Protein AF-A0A9X4PK56-F1 (afdb_monomer_lite)

Sequence (243 aa):
MNYLILENMSLEKLQHKLIEKIYNITIESNDDIVKNEKERALEIINKLKDHINDDIEINDNLKMTVLDCIIRCDSQGNARLNNRSLIDLEKAVKKIGGKTSQELGREQNVEELQDIDIERIRSYLENVIQLNETYIGLAEQIESSVERQRKLCEDLKKYTQIPTDQKVLLCLMLGVLGTVIGVGLADTFGNNIVVGGVLGASVGVLIAGTFLWWLSKKNSASTNLDKTTIEQHTQGTEPTLSA

Secondary structure (DSSP, 8-state):
--TTTTTS--HHHHHHHHHHHHHHHHH---HHHHHHHHHHHHHHHHHTGGGTTS-EEEETTEEE-HHHHHHHHHTTTSS----HHHHHHHHHHHHTT---TTTTT----GGGHHHHHHHHHHHHHHHHHHHHHHHHHHHHHHHHHHHHHHHHHHHHHHGGGS-THHHHHHHHHHHHHHHHHHHHHHHHH--HHHHHHHHHHHHHHHHHHHHHHHHHHHHHHHHHHHHHHHHTTSS--------

Structure (mmCIF, N/CA/C/O backbone):
data_AF-A0A9X4PK56-F1
#
_entry.id   AF-A0A9X4PK56-F1
#
loop_
_atom_site.group_PDB
_atom_site.id
_atom_site.type_symbol
_atom_site.label_atom_id
_atom_site.label_alt_id
_atom_site.label_comp_id
_atom_site.label_asym_id
_atom_site.label_entity_id
_atom_site.label_seq_id
_atom_site.pdbx_PDB_ins_code
_atom_site.Cartn_x
_atom_site.Cartn_y
_atom_site.Cartn_z
_atom_site.occupancy
_atom_site.B_iso_or_equiv
_atom_site.auth_seq_id
_atom_site.auth_comp_id
_atom_site.auth_asym_id
_atom_site.auth_atom_id
_atom_site.pdbx_PDB_model_num
ATOM 1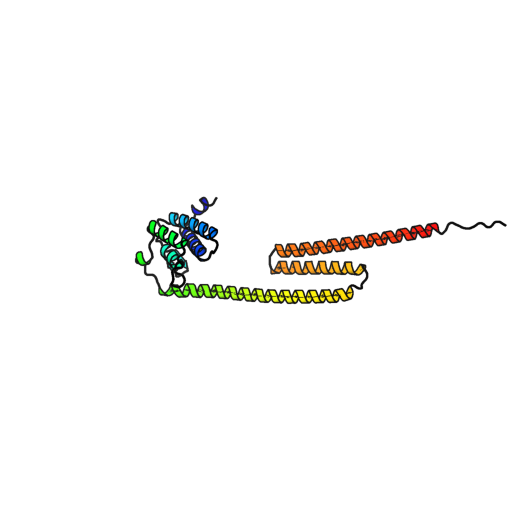 N N . MET A 1 1 ? -12.876 17.554 -6.337 1.00 43.31 1 MET A N 1
ATOM 2 C CA . MET A 1 1 ? -13.686 16.516 -7.017 1.00 43.31 1 MET A CA 1
ATOM 3 C C . MET A 1 1 ? -13.498 15.110 -6.405 1.00 43.31 1 MET A C 1
ATOM 5 O O . MET A 1 1 ? -13.722 14.141 -7.107 1.00 43.31 1 MET A O 1
ATOM 9 N N . ASN A 1 2 ? -13.141 14.972 -5.109 1.00 47.56 2 ASN A N 1
ATOM 10 C CA . ASN A 1 2 ? -12.855 13.664 -4.473 1.00 47.56 2 ASN A CA 1
ATOM 11 C C . ASN A 1 2 ? -13.823 13.255 -3.340 1.00 47.56 2 ASN A C 1
ATOM 13 O O . ASN A 1 2 ? -13.916 12.071 -3.036 1.00 47.56 2 ASN A O 1
ATOM 17 N N . TYR A 1 3 ? -14.582 14.187 -2.750 1.00 47.09 3 TYR A N 1
ATOM 18 C CA . TYR A 1 3 ? -15.475 13.885 -1.619 1.00 47.09 3 TYR A CA 1
ATOM 19 C C . TYR A 1 3 ? -16.645 12.955 -1.985 1.00 47.09 3 TYR A C 1
ATOM 21 O O . TYR A 1 3 ? -16.998 12.080 -1.200 1.00 47.09 3 TYR A O 1
ATOM 29 N N . LEU A 1 4 ? -17.173 13.083 -3.209 1.00 47.34 4 LEU A N 1
ATOM 30 C CA . LEU A 1 4 ? -18.302 12.285 -3.709 1.00 47.34 4 LEU A CA 1
ATOM 31 C C . LEU A 1 4 ? -17.949 10.808 -3.956 1.00 47.34 4 LEU A C 1
ATOM 33 O O . LEU A 1 4 ? -18.823 9.950 -3.905 1.00 47.34 4 LEU A O 1
ATOM 37 N N . ILE A 1 5 ? -16.674 10.482 -4.207 1.00 56.06 5 ILE A N 1
ATOM 38 C CA . ILE A 1 5 ? -16.256 9.100 -4.510 1.00 56.06 5 ILE A CA 1
ATOM 39 C C . ILE A 1 5 ? -16.255 8.241 -3.239 1.00 56.06 5 ILE A C 1
ATOM 41 O O . ILE A 1 5 ? -16.605 7.065 -3.285 1.00 56.06 5 ILE A O 1
ATOM 45 N N . LEU A 1 6 ? -15.910 8.831 -2.092 1.00 58.22 6 LEU A N 1
ATOM 46 C CA . LEU A 1 6 ? -15.868 8.126 -0.810 1.00 58.22 6 LEU A CA 1
ATOM 47 C C . LEU A 1 6 ? -17.258 7.954 -0.167 1.00 58.22 6 LEU A C 1
ATOM 49 O O . LEU A 1 6 ? -17.355 7.313 0.874 1.00 58.22 6 LEU A O 1
ATOM 53 N N . GLU A 1 7 ? -18.307 8.602 -0.676 1.00 57.84 7 GLU A N 1
ATOM 54 C CA . GLU A 1 7 ? -19.651 8.589 -0.065 1.00 57.84 7 GLU A CA 1
ATOM 55 C C . GLU A 1 7 ? -20.456 7.330 -0.435 1.00 57.84 7 GLU A C 1
ATOM 57 O O . GLU A 1 7 ? -21.314 6.907 0.328 1.00 57.84 7 GLU A O 1
ATOM 62 N N . ASN A 1 8 ? -20.101 6.671 -1.545 1.00 65.44 8 ASN A N 1
ATOM 63 C CA . ASN A 1 8 ? -20.772 5.468 -2.059 1.00 65.44 8 ASN A CA 1
ATOM 64 C C . ASN A 1 8 ? -19.909 4.191 -1.978 1.00 65.44 8 ASN A C 1
ATOM 66 O O . ASN A 1 8 ? -20.168 3.214 -2.684 1.00 65.44 8 ASN A O 1
ATOM 70 N N . MET A 1 9 ? -18.846 4.184 -1.169 1.00 81.19 9 MET A N 1
ATOM 71 C CA . MET A 1 9 ? -18.012 2.991 -0.988 1.00 81.19 9 MET A CA 1
ATOM 72 C C . MET A 1 9 ? -18.621 2.043 0.048 1.00 81.19 9 MET A C 1
ATOM 74 O O . MET A 1 9 ? -19.123 2.481 1.078 1.00 81.19 9 MET A O 1
ATOM 78 N N . SER A 1 10 ? -18.545 0.736 -0.217 1.00 87.81 10 SER A N 1
ATOM 79 C CA . SER A 1 10 ? -18.888 -0.283 0.778 1.00 87.81 10 SER A CA 1
ATOM 80 C C . SER A 1 10 ? -17.915 -0.239 1.960 1.00 87.81 10 SER A C 1
ATOM 82 O O . SER A 1 10 ? -16.772 0.203 1.816 1.00 87.81 10 SER A O 1
ATOM 84 N N . LEU A 1 11 ? -18.357 -0.742 3.117 1.00 88.56 11 LEU A N 1
ATOM 85 C CA . LEU A 1 11 ? -17.550 -0.830 4.338 1.00 88.56 11 LEU A CA 1
ATOM 86 C C . LEU A 1 11 ? -16.183 -1.487 4.083 1.00 88.56 11 LEU A C 1
ATOM 88 O O . LEU A 1 11 ? -15.147 -0.898 4.375 1.00 88.56 11 LEU A O 1
ATOM 92 N N . GLU A 1 12 ? -16.187 -2.653 3.439 1.00 87.06 12 GLU A N 1
ATOM 93 C CA . GLU A 1 12 ? -14.981 -3.413 3.095 1.00 87.06 12 GLU A CA 1
ATOM 94 C C . GLU A 1 12 ? -14.003 -2.611 2.219 1.00 87.06 12 GLU A C 1
ATOM 96 O O . GLU A 1 12 ? -12.791 -2.639 2.435 1.00 87.06 12 GLU A O 1
ATOM 101 N N . LYS A 1 13 ? -14.517 -1.833 1.252 1.00 88.69 13 LYS A N 1
ATOM 102 C CA . LYS A 1 13 ? -13.683 -0.969 0.402 1.00 88.69 13 LYS A CA 1
ATOM 103 C C . LYS A 1 13 ? -13.068 0.173 1.195 1.00 88.69 13 LYS A C 1
ATOM 105 O O . LYS A 1 13 ? -11.919 0.522 0.943 1.00 88.69 13 LYS A O 1
ATOM 110 N N . LEU A 1 14 ? -13.810 0.759 2.135 1.00 90.88 14 LEU A N 1
ATOM 111 C CA . LEU A 1 14 ? -13.284 1.802 3.017 1.00 90.88 14 LEU A CA 1
ATOM 112 C C . LEU A 1 14 ? -12.189 1.246 3.934 1.00 90.88 14 LEU A C 1
ATOM 114 O O . LEU A 1 14 ? -11.137 1.870 4.054 1.00 90.88 14 LEU A O 1
ATOM 118 N N . GLN A 1 15 ? -12.396 0.064 4.514 1.00 90.56 15 GLN A N 1
ATOM 119 C CA . GLN A 1 15 ? -11.405 -0.618 5.352 1.00 90.56 15 GLN A CA 1
ATOM 120 C C . GLN A 1 15 ? -10.118 -0.932 4.572 1.00 90.56 15 GLN A C 1
ATOM 122 O O . GLN A 1 15 ? -9.033 -0.534 4.998 1.00 90.56 15 GLN A O 1
ATOM 127 N N . HIS A 1 16 ? -10.227 -1.531 3.381 1.00 87.44 16 HIS A N 1
ATOM 128 C CA . HIS A 1 16 ? -9.072 -1.781 2.510 1.00 87.44 16 HIS A CA 1
ATOM 129 C C . HIS A 1 16 ? -8.359 -0.490 2.101 1.00 87.44 16 HIS A C 1
ATOM 131 O O . HIS A 1 16 ? -7.130 -0.416 2.129 1.00 87.44 16 HIS A O 1
ATOM 137 N N . LYS A 1 17 ? -9.119 0.557 1.751 1.00 90.75 17 LYS A N 1
ATOM 138 C CA . LYS A 1 17 ? -8.537 1.850 1.380 1.00 90.75 17 LYS A CA 1
ATOM 139 C C . LYS A 1 17 ? -7.778 2.466 2.550 1.00 90.75 17 LYS A C 1
ATOM 141 O O . LYS A 1 17 ? -6.720 3.043 2.330 1.00 90.75 17 LYS A O 1
ATOM 146 N N . LEU A 1 18 ? -8.290 2.342 3.774 1.00 92.31 18 LEU A N 1
ATOM 147 C CA . LEU A 1 18 ? -7.598 2.823 4.966 1.00 92.31 18 LEU A CA 1
ATOM 148 C C . LEU A 1 18 ? -6.271 2.093 5.176 1.00 92.31 18 LEU A C 1
ATOM 150 O O . LEU A 1 18 ? -5.256 2.752 5.395 1.00 92.31 18 LEU A O 1
ATOM 154 N N . ILE A 1 19 ? -6.266 0.765 5.050 1.00 89.69 19 ILE A N 1
ATOM 155 C CA . ILE A 1 19 ? -5.041 -0.037 5.149 1.00 89.69 19 ILE A CA 1
ATOM 156 C C . ILE A 1 19 ? -4.020 0.406 4.097 1.00 89.69 19 ILE A C 1
ATOM 158 O O . ILE A 1 19 ? -2.875 0.681 4.444 1.00 89.69 19 ILE A O 1
ATOM 162 N N . GLU A 1 20 ? -4.437 0.564 2.837 1.00 87.81 20 GLU A N 1
ATOM 163 C CA . GLU A 1 20 ? -3.577 1.079 1.759 1.00 87.81 20 GLU A CA 1
ATOM 164 C C . GLU A 1 20 ? -2.935 2.421 2.152 1.00 87.81 20 GLU A C 1
ATOM 166 O O . GLU A 1 20 ? -1.730 2.600 1.989 1.00 87.81 20 GLU A O 1
ATOM 171 N N . LYS A 1 21 ? -3.712 3.352 2.731 1.00 90.25 21 LYS A N 1
ATOM 172 C CA . LYS A 1 21 ? -3.180 4.645 3.199 1.00 90.25 21 LYS A CA 1
ATOM 173 C C . LYS A 1 21 ? -2.165 4.494 4.325 1.00 90.25 21 LYS A C 1
ATOM 175 O O . LYS A 1 21 ? -1.139 5.171 4.293 1.00 90.25 21 LYS A O 1
ATOM 180 N N . ILE A 1 22 ? -2.421 3.614 5.290 1.00 89.88 22 ILE A N 1
ATOM 181 C CA . ILE A 1 22 ? -1.496 3.350 6.400 1.00 89.88 22 ILE A CA 1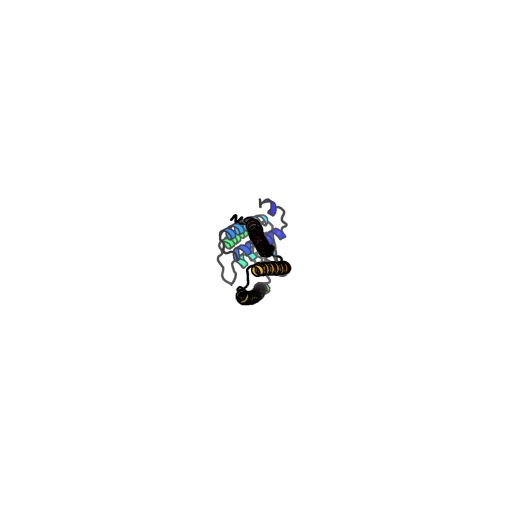
ATOM 182 C C . ILE A 1 22 ? -0.172 2.784 5.865 1.00 89.88 22 ILE A C 1
ATOM 184 O O . ILE A 1 22 ? 0.888 3.293 6.226 1.00 89.88 22 ILE A O 1
ATOM 188 N N . TYR A 1 23 ? -0.213 1.807 4.954 1.00 85.75 23 TYR A N 1
ATOM 189 C CA . TYR A 1 23 ? 0.997 1.249 4.341 1.00 85.75 23 TYR A CA 1
ATOM 190 C C . TYR A 1 23 ? 1.759 2.278 3.500 1.00 85.75 23 TYR A C 1
ATOM 192 O O . TYR A 1 23 ? 2.980 2.371 3.622 1.00 85.75 23 TYR A O 1
ATOM 200 N N . ASN A 1 24 ? 1.072 3.108 2.712 1.00 84.50 24 ASN A N 1
ATOM 201 C CA . ASN A 1 24 ? 1.738 4.152 1.928 1.00 84.50 24 ASN A CA 1
ATOM 202 C C . ASN A 1 24 ? 2.515 5.130 2.821 1.00 84.50 24 ASN A C 1
ATOM 204 O O . ASN A 1 24 ? 3.635 5.498 2.483 1.00 84.50 24 ASN A O 1
ATOM 208 N N . ILE A 1 25 ? 1.975 5.491 3.992 1.00 85.38 25 ILE A N 1
ATOM 209 C CA . ILE A 1 25 ? 2.673 6.336 4.981 1.00 85.38 25 ILE A CA 1
ATOM 210 C C . ILE A 1 25 ? 3.969 5.682 5.489 1.00 85.38 25 ILE A C 1
ATOM 212 O O . ILE A 1 25 ? 4.888 6.397 5.884 1.00 85.38 25 ILE A O 1
ATOM 216 N N . THR A 1 26 ? 4.052 4.347 5.505 1.00 81.56 26 THR A N 1
ATOM 217 C CA . THR A 1 26 ? 5.257 3.634 5.965 1.00 81.56 26 THR A CA 1
ATOM 218 C C . THR A 1 26 ? 6.371 3.560 4.928 1.00 81.56 26 THR A C 1
ATOM 220 O O . THR A 1 26 ? 7.537 3.539 5.308 1.00 81.56 26 THR A O 1
ATOM 223 N N . ILE A 1 27 ? 6.028 3.518 3.638 1.00 78.5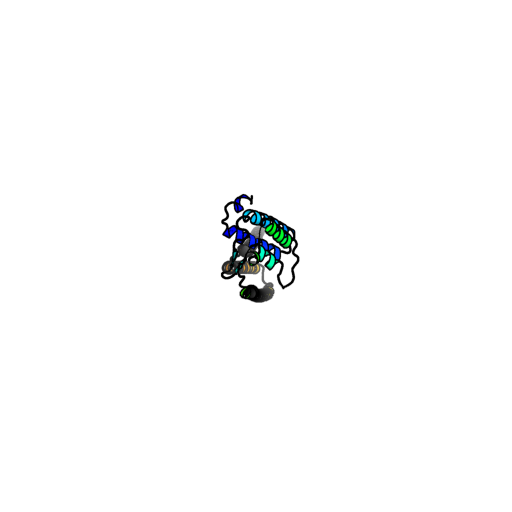6 27 ILE A N 1
ATOM 224 C CA . ILE A 1 27 ? 6.989 3.277 2.549 1.00 78.56 27 ILE A CA 1
ATOM 225 C C . ILE A 1 27 ? 7.415 4.592 1.880 1.00 78.56 27 ILE A C 1
ATOM 227 O O . ILE A 1 27 ? 8.520 4.691 1.348 1.00 78.56 27 ILE A O 1
ATOM 231 N N . GLU A 1 28 ? 6.548 5.604 1.888 1.00 78.38 28 GLU A N 1
ATOM 232 C CA . GLU A 1 28 ? 6.797 6.869 1.203 1.00 78.38 28 GLU A CA 1
ATOM 233 C C . GLU A 1 28 ? 7.809 7.754 1.948 1.00 78.38 28 GLU A C 1
ATOM 235 O O . GLU A 1 28 ? 7.749 7.925 3.165 1.00 78.38 28 GLU A O 1
ATOM 240 N N . SER A 1 29 ? 8.718 8.361 1.185 1.00 74.31 29 SER A N 1
ATOM 241 C CA . SER A 1 29 ? 9.772 9.257 1.683 1.00 74.31 29 SER A CA 1
ATOM 242 C C . SER A 1 29 ? 9.475 10.739 1.432 1.00 74.31 29 SER A C 1
ATOM 244 O O . SER A 1 29 ? 10.139 11.608 1.996 1.00 74.31 29 SER A O 1
ATOM 246 N N . ASN A 1 30 ? 8.485 11.043 0.589 1.00 82.12 30 ASN A N 1
ATOM 247 C CA . ASN A 1 30 ? 8.054 12.404 0.298 1.00 82.12 30 ASN A CA 1
ATOM 248 C C . ASN A 1 30 ? 7.017 12.907 1.320 1.00 82.12 30 ASN A C 1
ATOM 250 O O . ASN A 1 30 ? 5.875 12.440 1.352 1.00 82.12 30 ASN A O 1
ATOM 254 N N . ASP A 1 31 ? 7.394 13.931 2.087 1.00 84.75 31 ASP A N 1
ATOM 255 C CA . ASP A 1 31 ? 6.568 14.530 3.142 1.00 84.75 31 ASP A CA 1
ATOM 256 C C . ASP A 1 31 ? 5.196 15.042 2.663 1.00 84.75 31 ASP A C 1
ATOM 258 O O . ASP A 1 31 ? 4.200 14.900 3.381 1.00 84.75 31 ASP A O 1
ATOM 262 N N . ASP A 1 32 ? 5.100 15.606 1.454 1.00 87.50 32 ASP A N 1
ATOM 263 C CA . ASP A 1 32 ? 3.830 16.117 0.917 1.00 87.50 32 ASP A CA 1
ATOM 264 C C . ASP A 1 32 ? 2.867 14.971 0.582 1.00 87.50 32 ASP A C 1
ATOM 266 O O . ASP A 1 32 ? 1.656 15.065 0.825 1.00 87.50 32 ASP A O 1
ATOM 270 N N . ILE A 1 33 ? 3.403 13.860 0.067 1.00 85.12 33 ILE A N 1
ATOM 271 C CA . ILE A 1 33 ? 2.619 12.655 -0.212 1.00 85.12 33 ILE A CA 1
ATOM 272 C C . ILE A 1 33 ? 2.167 12.026 1.107 1.00 85.12 33 ILE A C 1
ATOM 274 O O . ILE A 1 33 ? 0.974 11.765 1.267 1.00 85.12 33 ILE A O 1
ATOM 278 N N . VAL A 1 34 ? 3.069 11.876 2.082 1.00 86.25 34 VAL A N 1
ATOM 279 C CA . VAL A 1 34 ? 2.745 11.361 3.425 1.00 86.25 34 VAL A CA 1
ATOM 280 C C . VAL A 1 34 ? 1.647 12.196 4.084 1.00 86.25 34 VAL A C 1
ATOM 282 O O . VAL A 1 34 ? 0.699 11.645 4.650 1.00 86.25 34 VAL A O 1
ATOM 285 N N . LYS A 1 35 ? 1.723 13.527 3.982 1.00 90.44 35 LYS A N 1
ATOM 286 C CA . LYS A 1 35 ? 0.700 14.429 4.521 1.00 90.44 35 LYS A CA 1
ATOM 287 C C . LYS A 1 35 ? -0.663 14.207 3.862 1.00 90.44 35 LYS A C 1
ATOM 289 O O . LYS A 1 35 ? -1.656 14.061 4.573 1.00 90.44 35 LYS A O 1
ATOM 294 N N . ASN A 1 36 ? -0.714 14.144 2.533 1.00 90.69 36 ASN A N 1
ATOM 295 C CA . ASN A 1 36 ? -1.956 13.905 1.791 1.00 90.69 36 ASN A CA 1
ATOM 296 C C . ASN A 1 36 ? -2.548 12.514 2.092 1.00 90.69 36 ASN A C 1
ATOM 298 O O . ASN A 1 36 ? -3.760 12.371 2.257 1.00 90.69 36 ASN A O 1
ATOM 302 N N . GLU A 1 37 ? -1.712 11.482 2.214 1.00 91.50 37 GLU A N 1
ATOM 303 C CA . GLU A 1 37 ? -2.171 10.138 2.574 1.00 91.50 37 GLU A CA 1
ATOM 304 C C . GLU A 1 37 ? -2.685 10.092 4.025 1.00 91.50 37 GLU A C 1
ATOM 306 O O . GLU A 1 37 ? -3.726 9.478 4.275 1.00 91.50 37 GLU A O 1
ATOM 311 N N . LYS A 1 38 ? -2.058 10.831 4.956 1.00 93.69 38 LYS A N 1
ATOM 312 C CA . LYS A 1 38 ? -2.557 11.012 6.331 1.00 93.69 38 LYS A CA 1
ATOM 313 C C . LYS A 1 38 ? -3.918 11.704 6.368 1.00 93.69 38 LYS A C 1
ATOM 315 O O . LYS A 1 38 ? -4.814 11.246 7.073 1.00 93.69 38 LYS A O 1
ATOM 320 N N . GLU A 1 39 ? -4.087 12.800 5.629 1.00 94.56 39 GLU A N 1
ATOM 321 C CA . GLU A 1 39 ? -5.359 13.535 5.561 1.00 94.56 39 GLU A CA 1
ATOM 322 C C . GLU A 1 39 ? -6.492 12.628 5.058 1.00 94.56 39 GLU A C 1
ATOM 324 O O . GLU A 1 39 ? -7.542 12.532 5.695 1.00 94.56 39 GLU A O 1
ATOM 329 N N . ARG A 1 40 ? -6.241 11.853 3.996 1.00 93.25 40 ARG A N 1
ATOM 330 C CA . ARG A 1 40 ? -7.205 10.871 3.473 1.00 93.25 40 ARG A CA 1
ATOM 331 C C . ARG A 1 40 ? -7.496 9.739 4.456 1.00 93.25 40 ARG A C 1
ATOM 333 O O . ARG A 1 40 ? -8.645 9.320 4.573 1.00 93.25 40 ARG A O 1
ATOM 340 N N . ALA A 1 41 ? -6.486 9.241 5.168 1.00 94.44 41 ALA A N 1
ATOM 341 C CA . ALA A 1 41 ? -6.686 8.223 6.197 1.00 94.44 41 ALA A CA 1
ATOM 342 C C . ALA A 1 41 ? -7.611 8.734 7.314 1.00 94.44 41 ALA A C 1
ATOM 344 O O . ALA A 1 41 ? -8.533 8.027 7.718 1.00 94.44 41 ALA A O 1
ATOM 345 N N . LEU A 1 42 ? -7.435 9.984 7.758 1.00 95.38 42 LEU A N 1
ATOM 346 C CA . LEU A 1 42 ? -8.301 10.612 8.763 1.00 95.38 42 LEU A CA 1
ATOM 347 C C . LEU A 1 42 ? -9.753 10.756 8.288 1.00 95.38 42 LEU A C 1
ATOM 349 O O . LEU A 1 42 ? -10.680 10.531 9.070 1.00 95.38 42 LEU A O 1
ATOM 353 N N . GLU A 1 43 ? -9.972 11.099 7.017 1.00 94.75 43 GLU A N 1
ATOM 354 C CA . GLU A 1 43 ? -11.318 11.138 6.431 1.00 94.75 43 GLU A CA 1
ATOM 355 C C . GLU A 1 43 ? -11.999 9.765 6.487 1.00 94.75 43 GLU A C 1
ATOM 357 O O . GLU A 1 43 ? -13.164 9.669 6.879 1.00 94.75 43 GLU A O 1
ATOM 362 N N . ILE A 1 44 ? -11.272 8.699 6.138 1.00 93.88 44 ILE A N 1
ATOM 363 C CA . ILE A 1 44 ? -11.806 7.333 6.162 1.00 93.88 44 ILE A CA 1
ATOM 364 C C . ILE A 1 44 ? -12.074 6.874 7.601 1.00 93.88 44 ILE A C 1
ATOM 366 O O . ILE A 1 44 ? -13.140 6.325 7.867 1.00 93.88 44 ILE A O 1
ATOM 370 N N . ILE A 1 45 ? -11.171 7.157 8.546 1.00 94.25 45 ILE A N 1
ATOM 371 C CA . ILE A 1 45 ? -11.348 6.841 9.977 1.00 94.25 45 ILE A CA 1
ATOM 372 C C . ILE A 1 45 ? -12.648 7.445 10.518 1.00 94.25 45 ILE A C 1
ATOM 374 O O . ILE A 1 45 ? -13.411 6.764 11.199 1.00 94.25 45 ILE A O 1
ATOM 378 N N . ASN A 1 46 ? -12.941 8.702 10.175 1.00 93.56 46 ASN A N 1
ATOM 379 C CA . ASN A 1 46 ? -14.183 9.348 10.599 1.00 93.56 46 ASN A CA 1
ATOM 380 C C . ASN A 1 46 ? -15.432 8.680 10.003 1.00 93.56 46 ASN A C 1
ATOM 382 O O . ASN A 1 46 ? -16.467 8.637 10.665 1.00 93.56 46 ASN A O 1
ATOM 386 N N . LYS A 1 47 ? -15.347 8.147 8.779 1.00 92.06 47 LYS A N 1
ATOM 387 C CA . LYS A 1 47 ? -16.446 7.399 8.142 1.00 92.06 47 LYS A CA 1
ATOM 388 C C . LYS A 1 47 ? -16.640 6.014 8.742 1.00 92.06 47 LYS A C 1
ATOM 390 O O . LYS A 1 47 ? -17.766 5.546 8.842 1.00 92.06 47 LYS A O 1
ATOM 395 N N . LEU A 1 48 ? -15.555 5.381 9.172 1.00 92.56 48 LEU A N 1
ATOM 396 C CA . LEU A 1 48 ? -15.570 4.074 9.819 1.00 92.56 48 LEU A CA 1
ATOM 397 C C . LEU A 1 48 ? -15.906 4.151 11.311 1.00 92.56 48 LEU A C 1
ATOM 399 O O . LEU A 1 48 ? -15.721 3.163 12.002 1.00 92.56 48 LEU A O 1
ATOM 403 N N . LYS A 1 49 ? -16.390 5.281 11.838 1.00 93.25 49 LYS A N 1
ATOM 404 C CA . LYS A 1 49 ? -16.556 5.486 13.284 1.00 93.25 49 LYS A CA 1
ATOM 405 C C . LYS A 1 49 ? -17.305 4.357 13.996 1.00 93.25 49 LYS A C 1
ATOM 407 O O . LYS A 1 49 ? -16.844 3.895 15.035 1.00 93.25 49 LYS A O 1
ATOM 412 N N . ASP A 1 50 ? -18.412 3.901 13.424 1.00 93.44 50 ASP A N 1
ATOM 413 C CA . ASP A 1 50 ? -19.244 2.852 14.027 1.00 93.44 50 ASP A CA 1
ATOM 414 C C . ASP A 1 50 ? -18.698 1.432 13.775 1.00 93.44 50 ASP A C 1
ATOM 416 O O . ASP A 1 50 ? -19.141 0.477 14.404 1.00 93.44 50 ASP A O 1
ATOM 420 N N . HIS A 1 51 ? -17.689 1.313 12.908 1.00 93.81 51 HIS A N 1
ATOM 421 C CA . HIS A 1 51 ? -17.059 0.071 12.450 1.00 93.81 51 HIS A CA 1
ATOM 422 C C . HIS A 1 51 ? -15.544 0.036 12.719 1.00 93.81 51 HIS A C 1
ATOM 424 O O . HIS A 1 51 ? -14.819 -0.801 12.187 1.00 93.81 51 HIS A O 1
ATOM 430 N N . ILE A 1 52 ? -15.022 0.965 13.528 1.00 94.06 52 ILE A N 1
ATOM 431 C CA . ILE A 1 52 ? -13.573 1.160 13.703 1.00 94.06 52 ILE A CA 1
ATOM 432 C C . ILE A 1 52 ? -12.908 -0.024 14.420 1.00 94.06 52 ILE A C 1
ATOM 434 O O . ILE A 1 52 ? -11.708 -0.260 14.283 1.00 94.06 52 ILE A O 1
ATOM 438 N N . ASN A 1 53 ? -13.718 -0.759 15.182 1.00 95.38 53 ASN A N 1
ATOM 439 C CA . ASN A 1 53 ? -13.346 -1.946 15.938 1.00 95.38 53 ASN A CA 1
ATOM 440 C C . ASN A 1 53 ? -13.697 -3.245 15.207 1.00 95.38 53 ASN A C 1
ATOM 442 O O . ASN A 1 53 ? -13.490 -4.317 15.774 1.00 95.38 53 ASN A O 1
ATOM 446 N N . ASP A 1 54 ? -14.261 -3.184 14.003 1.00 93.88 54 ASP A N 1
ATOM 447 C CA . ASP A 1 54 ? -14.547 -4.391 13.231 1.00 93.88 54 ASP A CA 1
ATOM 448 C C . ASP A 1 54 ? -13.232 -5.043 12.796 1.00 93.88 54 ASP A C 1
ATOM 450 O O . ASP A 1 54 ? -12.212 -4.369 12.619 1.00 93.88 54 ASP A O 1
ATOM 454 N N . ASP A 1 55 ? -13.248 -6.369 12.667 1.00 89.81 55 ASP A N 1
ATOM 455 C CA . ASP A 1 55 ? -12.107 -7.090 12.117 1.00 89.81 55 ASP A CA 1
ATOM 456 C C . ASP A 1 55 ? -11.945 -6.723 10.646 1.00 89.81 55 ASP A C 1
ATOM 458 O O . ASP A 1 55 ? -12.899 -6.795 9.866 1.00 89.81 55 ASP A O 1
ATOM 462 N N . ILE A 1 56 ? -10.725 -6.352 10.272 1.00 86.81 56 ILE A N 1
ATOM 463 C CA . ILE A 1 56 ? -10.355 -6.170 8.880 1.00 86.81 56 ILE A CA 1
ATOM 464 C C . ILE A 1 56 ? -9.499 -7.350 8.463 1.00 86.81 56 ILE A C 1
ATOM 466 O O . ILE A 1 56 ? -8.477 -7.648 9.083 1.00 86.81 56 ILE A O 1
ATOM 470 N N . GLU A 1 57 ? -9.939 -8.011 7.404 1.00 83.44 57 GLU A N 1
ATOM 471 C CA . GLU A 1 57 ? -9.200 -9.079 6.754 1.00 83.44 57 GLU A CA 1
ATOM 472 C C . GLU A 1 57 ? -8.091 -8.462 5.898 1.00 83.44 57 GLU A C 1
ATOM 474 O O . GLU A 1 57 ? -8.351 -7.707 4.963 1.00 83.44 57 GLU A O 1
ATOM 479 N N . ILE A 1 58 ? -6.839 -8.720 6.275 1.00 73.56 58 ILE A N 1
ATOM 480 C CA . ILE A 1 58 ? -5.649 -8.252 5.545 1.00 73.56 58 ILE A CA 1
ATOM 481 C C . ILE A 1 58 ? -5.181 -9.318 4.553 1.00 73.56 58 ILE A C 1
ATOM 483 O O . ILE A 1 58 ? -4.663 -8.999 3.481 1.00 73.56 58 ILE A O 1
ATOM 487 N N . ASN A 1 59 ? -5.345 -10.582 4.929 1.00 70.31 59 ASN A N 1
ATOM 488 C CA . ASN A 1 59 ? -5.184 -11.768 4.100 1.00 70.31 59 ASN A CA 1
ATOM 489 C C . ASN A 1 59 ? -5.960 -12.930 4.746 1.00 70.31 59 ASN A C 1
ATOM 491 O O . ASN A 1 59 ? -6.500 -12.767 5.841 1.00 70.31 59 ASN A O 1
ATOM 495 N N . ASP A 1 60 ? -5.953 -14.090 4.088 1.00 65.69 60 ASP A N 1
ATOM 496 C CA . ASP A 1 60 ? -6.780 -15.260 4.415 1.00 65.69 60 ASP A CA 1
ATOM 497 C C . ASP A 1 60 ? -6.731 -15.708 5.894 1.00 65.69 60 ASP A C 1
ATOM 499 O O . ASP A 1 60 ? -7.711 -16.261 6.395 1.00 65.69 60 ASP A O 1
ATOM 503 N N . ASN A 1 61 ? -5.642 -15.425 6.623 1.00 68.38 61 ASN A N 1
ATOM 504 C CA . ASN A 1 61 ? -5.483 -15.823 8.031 1.00 68.38 61 ASN A CA 1
ATOM 505 C C . ASN A 1 61 ? -5.372 -14.638 9.001 1.00 68.38 61 ASN A C 1
ATOM 507 O O . ASN A 1 61 ? -5.409 -14.826 10.219 1.00 68.38 61 ASN A O 1
ATOM 511 N N . LEU A 1 62 ? -5.240 -13.410 8.496 1.00 79.06 62 LEU A N 1
ATOM 512 C CA . LEU A 1 62 ? -4.935 -12.250 9.319 1.00 79.06 62 LEU A CA 1
ATOM 513 C C . LEU A 1 62 ? -6.115 -11.294 9.421 1.00 79.06 62 LEU A C 1
ATOM 515 O O . LEU A 1 62 ? -6.397 -10.513 8.509 1.00 79.06 62 LEU A O 1
ATOM 519 N N . LYS A 1 63 ? -6.731 -11.301 10.602 1.00 85.44 63 LYS A N 1
ATOM 520 C CA . LYS A 1 63 ? -7.757 -10.343 11.009 1.00 85.44 63 LYS A CA 1
ATOM 521 C C . LYS A 1 63 ? -7.228 -9.450 12.112 1.00 85.44 63 LYS A C 1
ATOM 523 O O . LYS A 1 63 ? -6.647 -9.934 13.082 1.00 85.44 63 LYS A O 1
ATOM 528 N N . MET A 1 64 ? -7.412 -8.147 11.957 1.00 88.25 64 MET A N 1
ATOM 529 C CA . MET A 1 64 ? -7.012 -7.185 12.979 1.00 88.25 64 MET A CA 1
ATOM 530 C C . MET A 1 64 ? -7.871 -5.927 12.931 1.00 88.25 64 MET A C 1
ATOM 532 O O . MET A 1 64 ? -8.472 -5.615 11.902 1.00 88.25 64 MET A O 1
ATOM 536 N N . THR A 1 65 ? -7.913 -5.178 14.032 1.00 92.62 65 THR A N 1
ATOM 537 C CA . THR A 1 65 ? -8.564 -3.865 14.027 1.00 92.62 65 THR A CA 1
ATOM 538 C C . THR A 1 65 ? -7.697 -2.832 13.309 1.00 92.62 65 THR A C 1
ATOM 540 O O . THR A 1 65 ? -6.490 -3.011 13.118 1.00 92.62 65 THR A O 1
ATOM 543 N N . VAL A 1 66 ? -8.285 -1.681 12.967 1.00 92.12 66 VAL A N 1
ATOM 544 C CA . VAL A 1 66 ? -7.522 -0.533 12.446 1.00 92.12 66 VAL A CA 1
ATOM 545 C C . VAL A 1 66 ? -6.384 -0.145 13.394 1.00 92.12 66 VAL A C 1
ATOM 547 O O . VAL A 1 66 ? -5.291 0.201 12.944 1.00 92.12 66 VAL A O 1
ATOM 550 N N . LEU A 1 67 ? -6.633 -0.198 14.707 1.00 93.00 67 LEU A N 1
ATOM 551 C CA . LEU A 1 67 ? -5.638 0.194 15.698 1.00 93.00 67 LEU A CA 1
ATOM 552 C C . LEU A 1 67 ? -4.458 -0.784 15.729 1.00 93.00 67 LEU A C 1
ATOM 554 O O . LEU A 1 67 ? -3.312 -0.338 15.771 1.00 93.00 67 LEU A O 1
ATOM 558 N N . ASP A 1 68 ? -4.726 -2.089 15.644 1.00 90.25 68 ASP A N 1
ATOM 559 C CA . ASP A 1 68 ? -3.681 -3.112 15.529 1.00 90.25 68 ASP A CA 1
ATOM 560 C C . ASP A 1 68 ? -2.835 -2.913 14.263 1.00 90.25 68 ASP A C 1
ATOM 562 O O . ASP A 1 68 ? -1.608 -2.990 14.324 1.00 90.25 68 ASP A O 1
ATOM 566 N N . CYS A 1 69 ? -3.470 -2.577 13.133 1.00 88.62 69 CYS A N 1
ATOM 567 C CA . CYS A 1 69 ? -2.769 -2.308 11.876 1.00 88.62 69 CYS A CA 1
ATOM 568 C C . CYS A 1 69 ? -1.804 -1.122 12.000 1.00 88.62 69 CYS A C 1
ATOM 570 O O . CYS A 1 69 ? -0.651 -1.216 11.581 1.00 88.62 69 CYS A O 1
ATOM 572 N N . ILE A 1 70 ? -2.246 -0.014 12.606 1.00 89.44 70 ILE A N 1
ATOM 573 C CA . ILE A 1 70 ? -1.398 1.170 12.816 1.00 89.44 70 ILE A CA 1
ATOM 574 C C . ILE A 1 70 ? -0.214 0.833 13.727 1.00 89.44 70 ILE A C 1
ATOM 576 O O . ILE A 1 70 ? 0.917 1.203 13.413 1.00 89.44 70 ILE A O 1
ATOM 580 N N . ILE A 1 71 ? -0.462 0.124 14.834 1.00 87.25 71 ILE A N 1
ATOM 581 C CA . ILE A 1 71 ? 0.589 -0.263 15.783 1.00 87.25 71 ILE A CA 1
ATOM 582 C C . ILE A 1 71 ? 1.620 -1.157 15.095 1.00 87.25 71 ILE A C 1
ATOM 584 O O . ILE A 1 71 ? 2.812 -0.881 15.213 1.00 87.25 71 ILE A O 1
ATOM 588 N N . ARG A 1 72 ? 1.173 -2.167 14.335 1.00 83.62 72 ARG A N 1
ATOM 589 C CA . ARG A 1 72 ? 2.058 -3.064 13.576 1.00 83.62 72 ARG A CA 1
ATOM 590 C C . ARG A 1 72 ? 2.943 -2.289 12.602 1.00 83.62 72 ARG A C 1
ATOM 592 O O . ARG A 1 72 ? 4.143 -2.545 12.525 1.00 83.62 72 ARG A O 1
ATOM 599 N N . CYS A 1 73 ? 2.359 -1.339 11.877 1.00 82.69 73 CYS A N 1
ATOM 600 C CA . CYS A 1 73 ? 3.079 -0.487 10.935 1.00 82.69 73 CYS A CA 1
ATOM 601 C C . CYS A 1 73 ? 4.105 0.428 11.623 1.00 82.69 73 CYS A C 1
ATOM 603 O O . CYS A 1 73 ? 5.186 0.634 11.079 1.00 82.69 73 CYS A O 1
ATOM 605 N N . ASP A 1 74 ? 3.809 0.949 12.818 1.00 79.50 74 ASP A N 1
ATOM 606 C CA . ASP A 1 74 ? 4.766 1.759 13.588 1.00 79.50 74 ASP A CA 1
ATOM 607 C C . ASP A 1 74 ? 5.856 0.900 14.255 1.00 79.50 74 ASP A C 1
ATOM 609 O O . ASP A 1 74 ? 6.926 1.417 14.559 1.00 79.50 74 ASP A O 1
ATOM 613 N N . SER A 1 75 ? 5.629 -0.403 14.464 1.00 70.81 75 SER A N 1
ATOM 614 C CA . SER A 1 75 ? 6.541 -1.312 15.180 1.00 70.81 75 SER A CA 1
ATOM 615 C C . SER A 1 75 ? 7.388 -2.238 14.292 1.00 70.81 75 SER A C 1
ATOM 617 O O . SER A 1 75 ? 7.853 -3.276 14.775 1.00 70.81 75 SER A O 1
ATOM 619 N N . GLN A 1 76 ? 7.587 -1.922 13.008 1.00 61.53 76 GLN A N 1
ATOM 620 C CA . GLN A 1 76 ? 8.423 -2.744 12.121 1.00 61.53 76 GLN A CA 1
ATOM 621 C C . GLN A 1 76 ? 9.85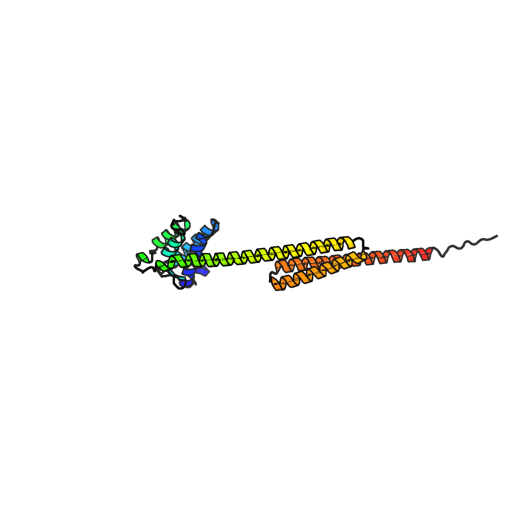1 -2.890 12.689 1.00 61.53 76 GLN A C 1
ATOM 623 O O . GLN A 1 76 ? 10.579 -1.911 12.832 1.00 61.53 76 GLN A O 1
ATOM 628 N N . GLY A 1 77 ? 10.260 -4.124 13.017 1.00 47.59 77 GLY A N 1
ATOM 629 C CA . GLY A 1 77 ? 11.610 -4.429 13.516 1.00 47.59 77 GLY A CA 1
ATOM 630 C C . GLY A 1 77 ? 11.814 -4.324 15.035 1.00 47.59 77 GLY A C 1
ATOM 631 O O . GLY A 1 77 ? 12.934 -4.075 15.472 1.00 47.59 77 GLY A O 1
ATOM 632 N N . ASN A 1 78 ? 10.767 -4.521 15.851 1.00 48.72 78 ASN A N 1
ATOM 633 C CA . ASN A 1 78 ? 10.805 -4.501 17.331 1.00 48.72 78 ASN A CA 1
ATOM 634 C C . ASN A 1 78 ? 11.182 -3.150 17.974 1.00 48.72 78 ASN A C 1
ATOM 636 O O . ASN A 1 78 ? 11.304 -3.059 19.197 1.00 48.72 78 ASN A O 1
ATOM 640 N N . ALA A 1 79 ? 11.304 -2.086 17.182 1.00 48.31 79 ALA A N 1
ATOM 641 C CA . ALA A 1 79 ? 11.452 -0.715 17.649 1.00 48.31 79 ALA A CA 1
ATOM 642 C C . ALA A 1 79 ? 10.372 0.150 16.994 1.00 48.31 79 ALA A C 1
ATOM 644 O O . ALA A 1 79 ? 10.090 -0.003 15.808 1.00 48.31 79 ALA A O 1
ATOM 645 N N . ARG A 1 80 ? 9.758 1.062 17.760 1.00 56.75 80 ARG A N 1
ATOM 646 C CA . ARG A 1 80 ? 8.836 2.040 17.175 1.00 56.75 80 ARG A CA 1
ATOM 647 C C . ARG A 1 80 ? 9.620 2.950 16.234 1.00 56.75 80 ARG A C 1
ATOM 649 O O . ARG A 1 80 ? 10.537 3.640 16.681 1.00 56.75 80 ARG A O 1
ATOM 656 N N . LEU A 1 81 ? 9.222 2.987 14.966 1.00 60.94 81 LEU A N 1
ATOM 657 C CA . LEU A 1 81 ? 9.763 3.896 13.954 1.00 60.94 81 LEU A CA 1
ATOM 658 C C . LEU A 1 81 ? 9.511 5.366 14.326 1.00 60.94 81 LEU A C 1
ATOM 660 O O . LEU A 1 81 ? 10.180 6.257 13.805 1.00 60.94 81 LEU A O 1
ATOM 664 N N . ASN A 1 82 ? 8.590 5.618 15.270 1.00 61.28 82 ASN A N 1
ATOM 665 C CA . ASN A 1 82 ? 8.228 6.944 15.766 1.00 61.28 82 ASN A CA 1
ATOM 666 C C . ASN A 1 82 ? 7.737 7.837 14.618 1.00 61.28 82 ASN A C 1
ATOM 668 O O . ASN A 1 82 ? 8.068 9.025 14.523 1.00 61.28 82 ASN A O 1
ATOM 672 N N . ASN A 1 83 ? 6.948 7.242 13.720 1.00 77.00 83 ASN A N 1
ATOM 673 C CA . ASN A 1 83 ? 6.388 7.956 12.589 1.00 77.00 83 ASN A CA 1
ATOM 674 C C . ASN A 1 83 ? 5.269 8.870 13.104 1.00 77.00 83 ASN A C 1
ATOM 676 O O . ASN A 1 83 ? 4.198 8.415 13.513 1.00 77.00 83 ASN A O 1
ATOM 680 N N . ARG A 1 84 ? 5.513 10.188 13.086 1.00 85.62 84 ARG A N 1
ATOM 681 C CA . ARG A 1 84 ? 4.555 11.188 13.591 1.00 85.62 84 ARG A CA 1
ATOM 682 C C . ARG A 1 84 ? 3.173 11.050 12.950 1.00 85.62 84 ARG A C 1
ATOM 684 O O . ARG A 1 84 ? 2.176 11.235 13.642 1.00 85.62 84 ARG A O 1
ATOM 691 N N . SER A 1 85 ? 3.106 10.697 11.667 1.00 88.44 85 SER A N 1
ATOM 692 C CA . SER A 1 85 ? 1.837 10.508 10.963 1.00 88.44 85 SER A CA 1
ATOM 693 C C . SER A 1 85 ? 1.069 9.299 11.492 1.00 88.44 85 SER A C 1
ATOM 695 O O . SER A 1 85 ? -0.129 9.417 11.733 1.00 88.44 85 SER A O 1
ATOM 697 N N . LEU A 1 86 ? 1.740 8.172 11.753 1.00 90.25 86 LEU A N 1
ATOM 698 C CA . LEU A 1 86 ? 1.096 6.996 12.351 1.00 90.25 86 LEU A CA 1
ATOM 699 C C . LEU A 1 86 ? 0.651 7.255 13.793 1.00 90.25 86 LEU A C 1
ATOM 701 O O . LEU A 1 86 ? -0.445 6.852 14.169 1.00 90.25 86 LEU A O 1
ATOM 705 N N . ILE A 1 87 ? 1.441 7.993 14.576 1.00 90.50 87 ILE A N 1
ATOM 706 C CA . ILE A 1 87 ? 1.070 8.391 15.945 1.00 90.50 87 ILE A CA 1
ATOM 707 C C . ILE A 1 87 ? -0.185 9.274 15.942 1.00 90.50 87 ILE A C 1
ATOM 709 O O . ILE A 1 87 ? -1.059 9.124 16.800 1.00 90.50 87 ILE A O 1
ATOM 713 N N . ASP A 1 88 ? -0.290 10.204 14.992 1.00 92.62 88 ASP A N 1
ATOM 714 C CA . ASP A 1 88 ? -1.482 11.039 14.835 1.00 92.62 88 ASP A CA 1
ATOM 715 C C . ASP A 1 88 ? -2.716 10.194 14.483 1.00 92.62 88 ASP A C 1
ATOM 717 O O . ASP A 1 88 ? -3.791 10.417 15.049 1.00 92.62 88 ASP A O 1
ATOM 721 N N . LEU A 1 89 ? -2.563 9.202 13.598 1.00 94.25 89 LEU A N 1
ATOM 722 C CA . LEU A 1 89 ? -3.635 8.261 13.261 1.00 94.25 89 LEU A CA 1
ATOM 723 C C . LEU A 1 89 ? -4.017 7.384 14.462 1.00 94.25 89 LEU A C 1
ATOM 725 O O . LEU A 1 89 ? -5.206 7.253 14.748 1.00 94.25 89 LEU A O 1
ATOM 729 N N . GLU A 1 90 ? -3.044 6.863 15.218 1.00 94.56 90 GLU A N 1
ATOM 730 C CA . GLU A 1 90 ? -3.273 6.076 16.442 1.00 94.56 90 GLU A CA 1
ATOM 731 C C . GLU A 1 90 ? -4.152 6.866 17.426 1.00 94.56 90 GLU A C 1
ATOM 733 O O . GLU A 1 90 ? -5.162 6.370 17.934 1.00 94.56 90 GLU A O 1
ATOM 738 N N . LYS A 1 91 ? -3.813 8.142 17.648 1.00 94.56 91 LYS A N 1
ATOM 739 C CA . LYS A 1 91 ? -4.587 9.045 18.511 1.00 94.56 91 LYS A CA 1
ATOM 740 C C . LYS A 1 91 ? -5.988 9.304 17.967 1.00 94.56 91 LYS A C 1
ATOM 742 O O . LYS A 1 91 ? -6.935 9.341 18.752 1.00 94.56 91 LYS A O 1
ATOM 747 N N . ALA A 1 92 ? -6.133 9.505 16.658 1.00 95.50 92 ALA A N 1
ATOM 748 C CA . ALA A 1 92 ? -7.431 9.751 16.034 1.00 95.50 92 ALA A CA 1
ATOM 749 C C . ALA A 1 92 ? -8.368 8.546 16.185 1.00 95.50 92 ALA A C 1
ATOM 751 O O . ALA A 1 92 ? -9.513 8.717 16.603 1.00 95.50 92 ALA A O 1
ATOM 752 N N . VAL A 1 93 ? -7.858 7.338 15.935 1.00 95.50 93 VAL A N 1
ATOM 753 C CA . VAL A 1 93 ? -8.593 6.077 16.106 1.00 95.50 93 VAL A CA 1
ATOM 754 C C . VAL A 1 93 ? -9.013 5.886 17.563 1.00 95.50 93 VAL A C 1
ATOM 756 O O . VAL A 1 93 ? -10.194 5.677 17.839 1.00 95.50 93 VAL A O 1
ATOM 759 N N . LYS A 1 94 ? -8.097 6.072 18.522 1.00 95.81 94 LYS A N 1
ATOM 760 C CA . LYS A 1 94 ? -8.427 6.003 19.957 1.00 95.81 94 LYS A CA 1
ATOM 761 C C . LYS A 1 94 ? -9.485 7.030 20.367 1.00 95.81 94 LYS A C 1
ATOM 763 O O . LYS A 1 94 ? -10.398 6.710 21.124 1.00 95.81 94 LYS A O 1
ATOM 768 N N . LYS A 1 95 ? -9.409 8.258 19.841 1.00 95.94 95 LYS A N 1
ATOM 769 C CA . LYS A 1 95 ? -10.360 9.341 20.151 1.00 95.94 95 LYS A CA 1
ATOM 770 C C . LYS A 1 95 ? -11.799 8.997 19.760 1.00 95.94 95 LYS A C 1
ATOM 772 O O . LYS A 1 95 ? -12.725 9.453 20.427 1.00 95.94 95 LYS A O 1
ATOM 777 N N . ILE A 1 96 ? -11.992 8.215 18.702 1.00 94.50 96 ILE A N 1
ATOM 778 C CA . ILE A 1 96 ? -13.323 7.777 18.263 1.00 94.50 96 ILE A CA 1
ATOM 779 C C . ILE A 1 96 ? -13.756 6.437 18.877 1.00 94.50 96 ILE A C 1
ATOM 781 O O . ILE A 1 96 ? -14.803 5.918 18.506 1.00 94.50 96 ILE A O 1
ATOM 785 N N . GLY A 1 97 ? -12.997 5.905 19.842 1.00 94.00 97 GLY A N 1
ATOM 786 C CA . GLY A 1 97 ? -13.317 4.660 20.546 1.00 94.00 97 GLY A CA 1
ATOM 787 C C . GLY A 1 97 ? -12.695 3.403 19.936 1.00 94.00 97 GLY A C 1
ATOM 788 O O . GLY A 1 97 ? -13.117 2.297 20.281 1.00 94.00 97 GLY A O 1
ATOM 789 N N . GLY A 1 98 ? -11.715 3.561 19.043 1.00 94.56 98 GLY A N 1
ATOM 790 C CA . GLY A 1 98 ? -10.934 2.459 18.494 1.00 94.56 98 GLY A CA 1
ATOM 791 C C . GLY A 1 98 ? -10.100 1.749 19.560 1.00 94.56 98 GLY A C 1
ATOM 792 O O . GLY A 1 98 ? -9.507 2.400 20.424 1.00 94.56 98 GLY A O 1
ATOM 793 N N . LYS A 1 99 ? -10.067 0.421 19.481 1.00 94.75 99 LYS A N 1
ATOM 794 C CA . LYS A 1 99 ? -9.417 -0.502 20.412 1.00 94.75 99 LYS A CA 1
ATOM 795 C C . LYS A 1 99 ? -8.617 -1.558 19.656 1.00 94.75 99 LYS A C 1
ATOM 797 O O . LYS A 1 99 ? -8.902 -1.857 18.493 1.00 94.75 99 LYS A O 1
ATOM 802 N N . THR A 1 100 ? -7.614 -2.125 20.310 1.00 91.81 100 THR A N 1
ATOM 803 C CA . THR A 1 100 ? -6.899 -3.299 19.793 1.00 91.81 100 THR A CA 1
ATOM 804 C C . THR A 1 100 ? -7.766 -4.548 19.931 1.00 91.81 100 THR A C 1
ATOM 806 O O . THR A 1 100 ? -8.692 -4.592 20.747 1.00 91.81 100 THR A O 1
ATOM 809 N N . SER A 1 101 ? -7.459 -5.597 19.170 1.00 89.50 101 SER A N 1
ATOM 810 C CA . SER A 1 101 ? -8.129 -6.896 19.319 1.00 89.50 101 SER A CA 1
ATOM 811 C C . SER A 1 101 ? -7.979 -7.429 20.749 1.00 89.50 101 SER A C 1
ATOM 813 O O . SER A 1 101 ? -8.944 -7.927 21.326 1.00 89.50 101 SER A O 1
ATOM 815 N N . GLN A 1 102 ? -6.811 -7.219 21.370 1.00 87.06 102 GLN A N 1
ATOM 816 C CA . GLN A 1 102 ? -6.562 -7.579 22.767 1.00 87.06 102 GLN A CA 1
ATOM 817 C C . GLN A 1 102 ? -7.482 -6.823 23.742 1.00 87.06 102 GLN A C 1
ATOM 819 O O . GLN A 1 102 ? -8.060 -7.431 24.641 1.00 87.06 102 GLN A O 1
ATOM 824 N N . GLU A 1 103 ? -7.664 -5.511 23.565 1.00 88.12 103 GLU A N 1
ATOM 825 C CA . GLU A 1 103 ? -8.580 -4.698 24.386 1.00 88.12 103 GLU A CA 1
ATOM 826 C C . GLU A 1 103 ? -10.055 -5.085 24.196 1.00 88.12 103 GLU A C 1
ATOM 828 O O . GLU A 1 103 ? -10.891 -4.812 25.062 1.00 88.12 103 GLU A O 1
ATOM 833 N N . LEU A 1 104 ? -10.382 -5.712 23.065 1.00 89.81 104 LEU A N 1
ATOM 834 C CA . LEU A 1 104 ? -11.698 -6.278 22.769 1.00 89.81 104 LEU A CA 1
ATOM 835 C C . LEU A 1 104 ? -11.851 -7.724 23.268 1.00 89.81 104 LEU A C 1
ATOM 837 O O . LEU A 1 104 ? -12.934 -8.289 23.134 1.00 89.81 104 LEU A O 1
ATOM 841 N N . GLY A 1 105 ? -10.803 -8.315 23.852 1.00 85.44 105 GLY A N 1
ATOM 842 C CA . GLY A 1 105 ? -10.802 -9.704 24.316 1.00 85.44 105 GLY A CA 1
ATOM 843 C C . GLY A 1 105 ? -10.808 -10.735 23.184 1.00 85.44 105 GLY A C 1
ATOM 844 O O . GLY A 1 105 ? -11.239 -11.864 23.401 1.00 85.44 105 GLY A O 1
ATOM 845 N N . ARG A 1 106 ? -10.371 -10.356 21.978 1.00 83.06 106 ARG A N 1
ATOM 846 C CA . ARG A 1 106 ? -10.213 -11.273 20.843 1.00 83.06 106 ARG A CA 1
ATOM 847 C C . ARG A 1 106 ? -8.859 -11.972 20.960 1.00 83.06 106 ARG A C 1
ATOM 849 O O . ARG A 1 106 ? -7.840 -11.308 21.158 1.00 83.06 106 ARG A O 1
ATOM 856 N N . GLU A 1 107 ? -8.845 -13.298 20.846 1.00 67.25 107 GLU A N 1
ATOM 857 C CA . GLU A 1 107 ? -7.599 -14.060 20.744 1.00 67.25 107 GLU A CA 1
ATOM 858 C C . GLU A 1 107 ? -6.884 -13.659 19.450 1.00 67.25 107 GLU A C 1
ATOM 860 O O . GLU A 1 107 ? -7.385 -13.879 18.350 1.00 67.25 107 GLU A O 1
ATOM 865 N N . GLN A 1 108 ? -5.715 -13.035 19.581 1.00 58.81 108 GLN A N 1
ATOM 866 C CA . GLN A 1 108 ? -4.801 -12.888 18.459 1.00 58.81 108 GLN A CA 1
ATOM 867 C C . GLN A 1 108 ? -4.033 -14.206 18.338 1.00 58.81 108 GLN A C 1
ATOM 869 O O . GLN A 1 108 ? -3.352 -14.604 19.283 1.00 58.81 108 GLN A O 1
ATOM 874 N N . ASN A 1 109 ? -4.111 -14.879 17.188 1.00 54.50 109 ASN A N 1
ATOM 875 C CA . ASN A 1 109 ? -3.140 -15.914 16.829 1.00 54.50 109 ASN A CA 1
ATOM 876 C C . ASN A 1 109 ? -1.789 -15.221 16.612 1.00 54.50 109 ASN A C 1
ATOM 878 O O . ASN A 1 109 ? -1.447 -14.808 15.507 1.00 54.50 109 ASN A O 1
ATOM 882 N N . VAL A 1 110 ? -1.043 -15.019 17.700 1.00 53.25 110 VAL A N 1
ATOM 883 C CA . VAL A 1 110 ? 0.242 -14.306 17.677 1.00 53.25 110 VAL A CA 1
ATOM 884 C C . VAL A 1 110 ? 1.308 -15.096 16.898 1.00 53.25 110 VAL A C 1
ATOM 886 O O . VAL A 1 110 ? 2.254 -14.507 16.380 1.00 53.25 110 VAL A O 1
ATOM 889 N N . GLU A 1 111 ? 1.122 -16.410 16.751 1.00 49.44 111 GLU A N 1
ATOM 890 C CA . GLU A 1 111 ? 2.091 -17.330 16.143 1.00 49.44 111 GLU A CA 1
ATOM 891 C C . GLU A 1 111 ? 2.181 -17.248 14.604 1.00 49.44 111 GLU A C 1
ATOM 893 O O . GLU A 1 111 ? 3.252 -17.490 14.062 1.00 49.44 111 GLU A O 1
ATOM 898 N N . GLU A 1 112 ? 1.142 -16.807 13.881 1.00 51.03 112 GLU A N 1
ATOM 899 C CA . GLU A 1 112 ? 1.190 -16.685 12.403 1.00 51.03 112 GLU A CA 1
ATOM 900 C C . GLU A 1 112 ? 1.705 -15.317 11.901 1.00 51.03 112 GLU A C 1
ATOM 902 O O . GLU A 1 112 ? 1.899 -15.105 10.704 1.00 51.03 112 GLU A O 1
ATOM 907 N N . LEU A 1 113 ? 1.943 -14.347 12.791 1.00 51.09 113 LEU A N 1
ATOM 908 C CA . LEU A 1 113 ? 2.172 -12.948 12.399 1.00 51.09 113 LEU A CA 1
ATOM 909 C C . LEU A 1 113 ? 3.607 -12.641 11.944 1.00 51.09 113 LEU A C 1
ATOM 911 O O . LEU A 1 113 ? 3.790 -11.662 11.214 1.00 51.09 113 LEU A O 1
ATOM 915 N N . GLN A 1 114 ? 4.600 -13.430 12.372 1.00 51.75 114 GLN A N 1
ATOM 916 C CA . GLN A 1 114 ? 6.014 -13.223 12.020 1.00 51.75 114 GLN A CA 1
ATOM 917 C C . GLN A 1 114 ? 6.398 -13.876 10.687 1.00 51.75 114 GLN A C 1
ATOM 919 O O . GLN A 1 114 ? 7.169 -13.287 9.930 1.00 51.75 114 GLN A O 1
ATOM 924 N N . ASP A 1 115 ? 5.811 -15.026 10.355 1.00 49.31 115 ASP A N 1
ATOM 925 C CA . ASP A 1 115 ? 6.174 -15.765 9.140 1.00 49.31 115 ASP A CA 1
ATOM 926 C C . ASP A 1 115 ? 5.562 -15.154 7.871 1.00 49.31 115 ASP A C 1
ATOM 928 O O . ASP A 1 115 ? 6.202 -15.138 6.819 1.00 49.31 115 ASP A O 1
ATOM 932 N N . ILE A 1 116 ? 4.371 -14.550 7.967 1.00 55.28 116 ILE A N 1
ATOM 933 C CA . ILE A 1 116 ? 3.686 -13.943 6.813 1.00 55.28 116 ILE A CA 1
ATOM 934 C C . ILE A 1 116 ? 4.456 -12.735 6.253 1.00 55.28 116 ILE A C 1
ATOM 936 O O . ILE A 1 116 ? 4.545 -12.583 5.033 1.00 55.28 116 ILE A O 1
ATOM 940 N N . ASP A 1 117 ? 5.024 -11.874 7.107 1.00 63.22 117 ASP A N 1
ATOM 941 C CA . ASP A 1 117 ? 5.782 -10.708 6.626 1.00 63.22 117 ASP A CA 1
ATOM 942 C C . ASP A 1 117 ? 7.129 -11.129 6.023 1.00 63.22 117 ASP A C 1
ATOM 944 O O . ASP A 1 117 ? 7.528 -10.588 4.993 1.00 63.22 117 ASP A O 1
ATOM 948 N N . ILE A 1 118 ? 7.808 -12.128 6.600 1.00 57.59 118 ILE A N 1
ATOM 949 C CA . ILE A 1 118 ? 9.098 -12.608 6.083 1.00 57.59 118 ILE A CA 1
ATOM 950 C C . ILE A 1 118 ? 8.915 -13.318 4.743 1.00 57.59 118 ILE A C 1
ATOM 952 O O . ILE A 1 118 ? 9.671 -13.039 3.813 1.00 57.59 118 ILE A O 1
ATOM 956 N N . GLU A 1 119 ? 7.918 -14.195 4.611 1.00 63.28 119 GLU A N 1
ATOM 957 C CA . GLU A 1 119 ? 7.718 -14.949 3.371 1.00 63.28 119 GLU A CA 1
ATOM 958 C C . GLU A 1 119 ? 7.228 -14.043 2.235 1.00 63.28 119 GLU A C 1
ATOM 960 O O . GLU A 1 119 ? 7.663 -14.175 1.089 1.00 63.28 119 GLU A O 1
ATOM 965 N N . ARG A 1 120 ? 6.402 -13.035 2.551 1.00 65.06 120 ARG A N 1
ATOM 966 C CA . ARG A 1 120 ? 5.980 -12.029 1.570 1.00 65.06 120 ARG A CA 1
ATOM 967 C C . ARG A 1 120 ? 7.143 -11.133 1.143 1.00 65.06 120 ARG A C 1
ATOM 969 O O . ARG A 1 120 ? 7.308 -10.895 -0.052 1.00 65.06 120 ARG A O 1
ATOM 976 N N . ILE A 1 121 ? 7.972 -10.671 2.084 1.00 71.00 121 ILE A N 1
ATOM 977 C CA . ILE A 1 121 ? 9.193 -9.905 1.777 1.00 71.00 121 ILE A CA 1
ATOM 978 C C . ILE A 1 121 ? 10.172 -10.756 0.958 1.00 71.00 121 ILE A C 1
ATOM 980 O O . ILE A 1 121 ? 10.739 -10.250 -0.011 1.00 71.00 121 ILE A O 1
ATOM 984 N N . ARG A 1 122 ? 10.330 -12.046 1.283 1.00 67.75 122 ARG A N 1
ATOM 985 C CA . ARG A 1 122 ? 11.156 -12.990 0.516 1.00 67.75 122 ARG A CA 1
ATOM 986 C C . ARG A 1 122 ? 10.641 -13.135 -0.912 1.00 67.75 122 ARG A C 1
ATOM 988 O O . ARG A 1 122 ? 11.419 -12.952 -1.840 1.00 67.75 122 ARG A O 1
ATOM 995 N N . SER A 1 123 ? 9.341 -13.358 -1.093 1.00 73.44 123 SER A N 1
ATOM 996 C CA . SER A 1 123 ? 8.724 -13.452 -2.420 1.00 73.44 123 SER A CA 1
ATOM 997 C C . SER A 1 123 ? 8.900 -12.162 -3.234 1.00 73.44 123 SER A C 1
ATOM 999 O O . SER A 1 123 ? 9.231 -12.210 -4.420 1.00 73.44 123 SER A O 1
ATOM 1001 N N . TYR A 1 124 ? 8.751 -10.986 -2.611 1.00 70.31 124 TYR A N 1
ATOM 1002 C CA . TYR A 1 124 ? 9.038 -9.713 -3.281 1.00 70.31 124 TYR A CA 1
ATOM 1003 C C . TYR A 1 124 ? 10.517 -9.579 -3.669 1.00 70.31 124 TYR A C 1
ATOM 1005 O O . TYR A 1 124 ? 10.807 -9.152 -4.786 1.00 70.31 124 TYR A O 1
ATOM 1013 N N . LEU A 1 125 ? 11.446 -9.964 -2.791 1.00 72.62 125 LEU A N 1
ATOM 1014 C CA . LEU A 1 125 ? 12.885 -9.947 -3.071 1.00 72.62 125 LEU A CA 1
ATOM 1015 C C . LEU A 1 125 ? 13.263 -10.899 -4.209 1.00 72.62 125 LEU A C 1
ATOM 1017 O O . LEU A 1 125 ? 14.019 -10.504 -5.092 1.00 72.62 125 LEU A O 1
ATOM 1021 N N . GLU A 1 126 ? 12.712 -12.111 -4.234 1.00 82.19 126 GLU A N 1
ATOM 1022 C CA . GLU A 1 126 ? 12.941 -13.086 -5.308 1.00 82.19 126 GLU A CA 1
ATOM 1023 C C . GLU A 1 126 ? 12.456 -12.558 -6.663 1.00 82.19 126 GLU A C 1
ATOM 1025 O O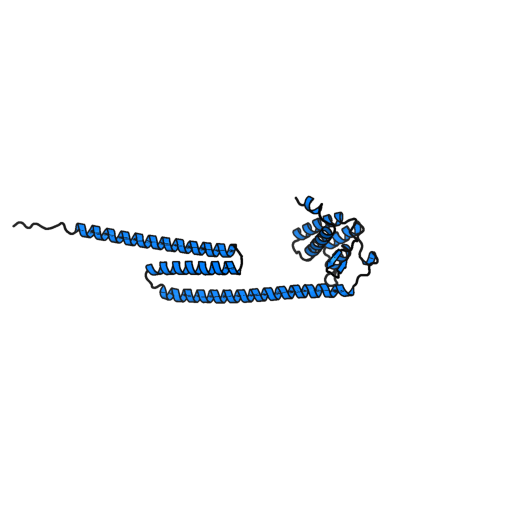 . GLU A 1 126 ? 13.191 -12.624 -7.649 1.00 82.19 126 GLU A O 1
ATOM 1030 N N . ASN A 1 127 ? 11.272 -11.938 -6.702 1.00 75.69 127 ASN A N 1
ATOM 1031 C CA . ASN A 1 127 ? 10.755 -11.301 -7.915 1.00 75.69 127 ASN A CA 1
ATOM 1032 C C . ASN A 1 127 ? 11.648 -10.140 -8.384 1.00 75.69 127 ASN A C 1
ATOM 1034 O O . ASN A 1 127 ? 11.890 -9.989 -9.582 1.00 75.69 127 ASN A O 1
ATOM 1038 N N . VAL A 1 128 ? 12.167 -9.323 -7.459 1.00 75.94 128 VAL A N 1
ATOM 1039 C CA . VAL A 1 128 ? 13.091 -8.223 -7.791 1.00 75.94 128 VAL A CA 1
ATOM 1040 C C . VAL A 1 128 ? 14.427 -8.757 -8.315 1.00 75.94 128 VAL A C 1
ATOM 1042 O O . VAL A 1 128 ? 14.967 -8.195 -9.268 1.00 75.94 128 VAL A O 1
ATOM 1045 N N . ILE A 1 129 ? 14.946 -9.846 -7.744 1.00 83.50 129 ILE A N 1
ATOM 1046 C CA . ILE A 1 129 ? 16.180 -10.495 -8.210 1.00 83.50 129 ILE A CA 1
ATOM 1047 C C . ILE A 1 129 ? 15.992 -11.036 -9.630 1.00 83.50 129 ILE A C 1
ATOM 1049 O O . ILE A 1 129 ? 16.784 -10.690 -10.504 1.00 83.50 129 ILE A O 1
ATOM 1053 N N . GLN A 1 130 ? 14.916 -11.784 -9.893 1.00 80.12 130 GLN A N 1
ATOM 1054 C CA . GLN A 1 130 ? 14.618 -12.295 -11.239 1.00 80.12 130 GLN A CA 1
ATOM 1055 C C . GLN A 1 130 ? 14.456 -11.168 -12.263 1.00 80.12 130 GLN A C 1
ATOM 1057 O O . GLN A 1 130 ? 14.933 -11.263 -13.399 1.00 80.12 130 GLN A O 1
ATOM 1062 N N . LEU A 1 131 ? 13.807 -10.069 -11.866 1.00 78.25 131 LEU A N 1
ATOM 1063 C CA . LEU A 1 131 ? 13.660 -8.902 -12.726 1.00 78.25 131 LEU A CA 1
ATOM 1064 C C . LEU A 1 131 ? 15.026 -8.273 -13.044 1.00 78.25 131 LEU A C 1
ATOM 1066 O O . LEU A 1 131 ? 15.295 -7.948 -14.199 1.00 78.25 131 LEU A O 1
ATOM 1070 N N . ASN A 1 132 ? 15.911 -8.153 -12.050 1.00 77.50 132 ASN A N 1
ATOM 1071 C CA . ASN A 1 132 ? 17.274 -7.658 -12.250 1.00 77.50 132 ASN A CA 1
ATOM 1072 C C . ASN A 1 132 ? 18.105 -8.573 -13.156 1.00 77.50 132 ASN A C 1
ATOM 1074 O O . ASN A 1 132 ? 18.786 -8.072 -14.048 1.00 77.50 132 ASN A O 1
ATOM 1078 N N . GLU A 1 133 ? 18.030 -9.892 -12.982 1.00 84.12 133 GLU A N 1
ATOM 1079 C CA . GLU A 1 133 ? 18.701 -10.855 -13.867 1.00 84.12 133 GLU A CA 1
ATOM 1080 C C . GLU A 1 133 ? 18.211 -10.713 -15.313 1.00 84.12 133 GLU A C 1
ATOM 1082 O O . GLU A 1 133 ? 19.010 -10.695 -16.252 1.00 84.12 133 GLU A O 1
ATOM 1087 N N . THR A 1 134 ? 16.904 -10.505 -15.491 1.00 80.81 134 THR A N 1
ATOM 1088 C CA . THR A 1 134 ? 16.304 -10.249 -16.807 1.00 80.81 134 THR A CA 1
ATOM 1089 C C . THR A 1 134 ? 16.839 -8.951 -17.423 1.00 80.81 134 THR A C 1
ATOM 1091 O O . THR A 1 134 ? 17.189 -8.928 -18.605 1.00 80.81 134 THR A O 1
ATOM 1094 N N . TYR A 1 135 ? 16.960 -7.876 -16.635 1.00 71.75 135 TYR A N 1
ATOM 1095 C CA . TYR A 1 135 ? 17.540 -6.609 -17.097 1.00 71.75 135 TYR A CA 1
ATOM 1096 C C . TYR A 1 135 ? 19.020 -6.731 -17.468 1.00 71.75 135 TYR A C 1
ATOM 1098 O O . TYR A 1 135 ? 19.436 -6.151 -18.473 1.00 71.75 135 TYR A O 1
ATOM 1106 N N . ILE A 1 136 ? 19.805 -7.491 -16.700 1.00 85.62 136 ILE A N 1
ATOM 1107 C CA . ILE A 1 136 ? 21.220 -7.748 -17.000 1.00 85.62 136 ILE A CA 1
ATOM 1108 C C . ILE A 1 136 ? 21.346 -8.503 -18.329 1.00 85.62 136 ILE A C 1
ATOM 1110 O O . ILE A 1 136 ? 22.084 -8.058 -19.207 1.00 85.62 136 ILE A O 1
ATOM 1114 N N . GLY A 1 137 ? 20.560 -9.565 -18.538 1.00 83.56 137 GLY A N 1
ATOM 1115 C CA . GLY A 1 137 ? 20.566 -10.307 -19.805 1.00 83.56 137 GLY A CA 1
ATOM 1116 C C . GLY A 1 137 ? 20.162 -9.447 -21.012 1.00 83.56 137 GLY A C 1
ATOM 1117 O O . GLY A 1 137 ? 20.765 -9.533 -22.084 1.00 83.56 137 GLY A O 1
ATOM 1118 N N . LEU A 1 138 ? 19.186 -8.550 -20.833 1.00 74.75 138 LEU A N 1
ATOM 1119 C CA . LEU A 1 138 ? 18.804 -7.560 -21.847 1.00 74.75 138 LEU A CA 1
ATOM 1120 C C . LEU A 1 138 ? 19.946 -6.589 -22.170 1.00 74.75 138 LEU A C 1
ATOM 1122 O O . LEU A 1 138 ? 20.180 -6.288 -23.343 1.00 74.75 138 LEU A O 1
ATOM 1126 N N . ALA A 1 139 ? 20.668 -6.112 -21.153 1.00 69.12 139 ALA A N 1
ATOM 1127 C CA . ALA A 1 139 ? 21.808 -5.221 -21.339 1.00 69.12 139 ALA A CA 1
ATOM 1128 C C . ALA A 1 139 ? 22.933 -5.898 -22.144 1.00 69.12 139 ALA A C 1
ATOM 1130 O O . ALA A 1 139 ? 23.429 -5.307 -23.105 1.00 69.12 139 ALA A O 1
ATOM 1131 N N . GLU A 1 140 ? 23.260 -7.157 -21.838 1.00 84.62 140 GLU A N 1
ATOM 1132 C CA . GLU A 1 140 ? 24.253 -7.945 -22.586 1.00 84.62 140 GLU A CA 1
ATOM 1133 C C . GLU A 1 140 ? 23.837 -8.159 -24.051 1.00 84.62 140 GLU A C 1
ATOM 1135 O O . GLU A 1 140 ? 24.646 -8.036 -24.979 1.00 84.62 140 GLU A O 1
ATOM 1140 N N . GLN A 1 141 ? 22.550 -8.431 -24.295 1.00 77.12 141 GLN A N 1
ATOM 1141 C CA . GLN A 1 141 ? 22.027 -8.590 -25.651 1.00 77.12 141 GLN A CA 1
ATOM 1142 C C . GLN A 1 141 ? 22.117 -7.283 -26.456 1.00 77.12 141 GLN A C 1
ATOM 1144 O O . GLN A 1 141 ? 22.457 -7.312 -27.649 1.00 77.12 141 GLN A O 1
ATOM 1149 N N . ILE A 1 142 ? 21.839 -6.140 -25.818 1.00 70.00 142 ILE A N 1
ATOM 1150 C CA . ILE A 1 142 ? 21.994 -4.811 -26.423 1.00 70.00 142 ILE A CA 1
ATOM 1151 C C . ILE A 1 142 ? 23.465 -4.553 -26.748 1.00 70.00 142 ILE A C 1
ATOM 1153 O O . ILE A 1 142 ? 23.767 -4.164 -27.876 1.00 70.00 142 ILE A O 1
ATOM 1157 N N . GLU A 1 143 ? 24.380 -4.824 -25.819 1.00 78.69 143 GLU A N 1
ATOM 1158 C CA . GLU A 1 143 ? 25.817 -4.625 -26.024 1.00 78.69 143 GLU A CA 1
ATOM 1159 C C . GLU A 1 143 ? 26.341 -5.466 -27.201 1.00 78.69 143 GLU A C 1
ATOM 1161 O O . GLU A 1 143 ? 26.980 -4.939 -28.117 1.00 78.69 143 GLU A O 1
ATOM 1166 N N . SER A 1 144 ? 25.954 -6.744 -27.274 1.00 79.75 144 SER A N 1
ATOM 1167 C CA . SER A 1 144 ? 26.264 -7.626 -28.411 1.00 79.75 144 SER A CA 1
ATOM 1168 C C . SER A 1 144 ? 25.684 -7.120 -29.741 1.00 79.75 144 SER A C 1
ATOM 1170 O O . SER A 1 144 ? 26.291 -7.261 -30.810 1.00 79.75 144 SER A O 1
ATOM 1172 N N . SER A 1 145 ? 24.486 -6.532 -29.717 1.00 71.12 145 SER A N 1
ATOM 1173 C CA . SER A 1 145 ? 23.869 -5.927 -30.904 1.00 71.12 145 SER A CA 1
ATOM 1174 C C . SER A 1 145 ? 24.629 -4.680 -31.367 1.00 71.12 145 SER A C 1
ATOM 1176 O O . SER A 1 145 ? 24.934 -4.548 -32.556 1.00 71.12 145 SER A O 1
ATOM 1178 N N . VAL A 1 146 ? 25.005 -3.804 -30.430 1.00 71.50 146 VAL A N 1
ATOM 1179 C CA . VAL A 1 146 ? 25.787 -2.590 -30.703 1.00 71.50 146 VAL A CA 1
ATOM 1180 C C . VAL A 1 146 ? 27.151 -2.946 -31.285 1.00 71.50 146 VAL A C 1
ATOM 1182 O O . VAL A 1 146 ? 27.564 -2.342 -32.274 1.00 71.50 146 VAL A O 1
ATOM 1185 N N . GLU A 1 147 ? 27.826 -3.962 -30.748 1.00 82.12 147 GLU A N 1
ATOM 1186 C CA . GLU A 1 147 ? 29.133 -4.383 -31.260 1.00 82.12 147 GLU A CA 1
ATOM 1187 C C . GLU A 1 147 ? 29.037 -4.954 -32.684 1.00 82.12 147 GLU A C 1
ATOM 1189 O O . GLU A 1 147 ? 29.845 -4.623 -33.557 1.00 82.12 147 GLU A O 1
ATOM 1194 N N . ARG A 1 148 ? 27.982 -5.727 -32.982 1.00 72.44 148 ARG A N 1
ATOM 1195 C CA . ARG A 1 148 ? 27.695 -6.173 -34.358 1.00 72.44 148 ARG A CA 1
ATOM 1196 C C . ARG A 1 148 ? 27.455 -4.997 -35.305 1.00 72.44 148 ARG A C 1
ATOM 1198 O O . ARG A 1 148 ? 27.970 -5.015 -36.424 1.00 72.44 148 ARG A O 1
ATOM 1205 N N . GLN A 1 149 ? 26.724 -3.969 -34.870 1.00 68.19 149 GLN A N 1
ATOM 1206 C CA . GLN A 1 149 ? 26.522 -2.758 -35.671 1.00 68.19 149 GLN A CA 1
ATOM 1207 C C . GLN A 1 149 ? 27.814 -1.957 -35.860 1.00 68.19 149 GLN A C 1
ATOM 1209 O O . GLN A 1 149 ? 28.066 -1.473 -36.964 1.00 68.19 149 GLN A O 1
ATOM 1214 N N . ARG A 1 150 ? 28.663 -1.849 -34.831 1.00 69.50 150 ARG A N 1
ATOM 1215 C CA . ARG A 1 150 ? 29.981 -1.202 -34.930 1.00 69.50 150 ARG A CA 1
ATOM 1216 C C . ARG A 1 150 ? 30.840 -1.895 -35.983 1.00 69.50 150 ARG A C 1
ATOM 1218 O O . ARG A 1 150 ? 31.346 -1.220 -36.879 1.00 69.50 150 ARG A O 1
ATOM 1225 N N . LYS A 1 151 ? 30.925 -3.226 -35.938 1.00 75.75 151 LYS A N 1
ATOM 1226 C CA . LYS A 1 151 ? 31.673 -4.019 -36.922 1.00 75.75 151 LYS A CA 1
ATOM 1227 C C . LYS A 1 151 ? 31.127 -3.848 -38.343 1.00 75.75 151 LYS A C 1
ATOM 1229 O O . LYS A 1 151 ? 31.899 -3.622 -39.269 1.00 75.75 151 LYS A O 1
ATOM 1234 N N . LEU A 1 152 ? 29.801 -3.864 -38.510 1.00 68.69 152 LEU A N 1
ATOM 1235 C CA . LEU A 1 152 ? 29.151 -3.566 -39.794 1.00 68.69 152 LEU A CA 1
ATOM 1236 C C . LEU A 1 152 ? 29.501 -2.163 -40.305 1.00 68.69 152 LEU A C 1
ATOM 1238 O O . LEU A 1 152 ? 29.804 -2.004 -41.483 1.00 68.69 152 LEU A O 1
ATOM 1242 N N . CYS A 1 153 ? 29.503 -1.150 -39.436 1.00 62.53 153 CYS A N 1
ATOM 1243 C CA . CYS A 1 153 ? 29.901 0.213 -39.789 1.00 62.53 153 CYS A CA 1
ATOM 1244 C C . CYS A 1 153 ? 31.381 0.312 -40.188 1.00 62.53 153 CYS A C 1
ATOM 1246 O O . CYS A 1 153 ? 31.714 1.052 -41.114 1.00 62.53 153 CYS A O 1
ATOM 1248 N N . GLU A 1 154 ? 32.275 -0.411 -39.514 1.00 74.00 154 GLU A N 1
ATOM 1249 C CA . GLU A 1 154 ? 33.695 -0.469 -39.880 1.00 74.00 154 GLU A CA 1
ATOM 1250 C C . GLU A 1 154 ? 33.919 -1.168 -41.221 1.00 74.00 154 GLU A C 1
ATOM 1252 O O . GLU A 1 154 ? 34.683 -0.673 -42.052 1.00 74.00 154 GLU A O 1
ATOM 1257 N N . ASP A 1 155 ? 33.219 -2.273 -41.472 1.00 75.12 155 ASP A N 1
ATOM 1258 C CA . ASP A 1 155 ? 33.284 -2.958 -42.759 1.00 75.12 155 ASP A CA 1
ATOM 1259 C C . ASP A 1 155 ? 32.693 -2.084 -43.870 1.00 75.12 155 ASP A C 1
ATOM 1261 O O . ASP A 1 155 ? 33.331 -1.904 -44.905 1.00 75.12 155 ASP A O 1
ATOM 1265 N N . LEU A 1 156 ? 31.561 -1.416 -43.631 1.00 63.00 156 LEU A N 1
ATOM 1266 C CA . LEU A 1 156 ? 30.991 -0.433 -44.557 1.00 63.00 156 LEU A CA 1
ATOM 1267 C C . LEU A 1 156 ? 31.935 0.740 -44.827 1.00 63.00 156 LEU A C 1
ATOM 1269 O O . LEU A 1 156 ? 32.025 1.184 -45.969 1.00 63.00 156 LEU A O 1
ATOM 1273 N N . LYS A 1 157 ? 32.689 1.214 -43.827 1.00 64.50 157 LYS A N 1
ATOM 1274 C CA . LYS A 1 157 ? 33.709 2.254 -44.032 1.00 64.50 157 LYS A CA 1
ATOM 1275 C C . LYS A 1 157 ? 34.789 1.811 -45.019 1.00 64.50 157 LYS A C 1
ATOM 1277 O O . LYS A 1 157 ? 35.180 2.621 -45.861 1.00 64.50 157 LYS A O 1
ATOM 1282 N N . LYS A 1 158 ? 35.210 0.541 -45.001 1.00 68.94 158 LYS A N 1
ATOM 1283 C CA . LYS A 1 158 ? 36.140 -0.005 -46.013 1.00 68.94 158 LYS A CA 1
ATOM 1284 C C . LYS A 1 158 ? 35.541 0.057 -47.423 1.00 68.94 158 LYS A C 1
ATOM 1286 O O . LYS A 1 158 ? 36.265 0.304 -48.380 1.00 68.94 158 LYS A O 1
ATOM 1291 N N . TYR A 1 159 ? 34.218 -0.060 -47.539 1.00 55.09 159 TYR A N 1
ATOM 1292 C CA . TYR A 1 159 ? 33.471 0.114 -48.788 1.00 55.09 159 TYR A CA 1
ATOM 1293 C C . TYR A 1 159 ? 33.067 1.577 -49.083 1.00 55.09 159 TYR A C 1
ATOM 1295 O O . TYR A 1 159 ? 32.462 1.840 -50.110 1.00 55.09 159 TYR A O 1
ATOM 1303 N N . THR A 1 160 ? 33.395 2.583 -48.260 1.00 50.25 160 THR A N 1
ATOM 1304 C CA . THR A 1 160 ? 33.035 3.997 -48.552 1.00 50.25 160 THR A CA 1
ATOM 1305 C C . THR A 1 160 ? 34.024 4.756 -49.448 1.00 50.25 160 THR A C 1
ATOM 1307 O O . THR A 1 160 ? 33.797 5.929 -49.743 1.00 50.25 160 THR A O 1
ATOM 1310 N N . GLN A 1 161 ? 35.040 4.086 -50.002 1.00 54.94 161 GLN A N 1
ATOM 1311 C CA . GLN A 1 161 ? 35.790 4.568 -51.181 1.00 54.94 161 GLN A CA 1
ATOM 1312 C C . GLN A 1 161 ? 35.016 4.407 -52.505 1.00 54.94 161 GLN A C 1
ATOM 1314 O O . GLN A 1 161 ? 35.593 4.409 -53.589 1.00 54.94 161 GLN A O 1
ATOM 1319 N N . ILE A 1 162 ? 33.697 4.257 -52.431 1.00 55.44 162 ILE A N 1
ATOM 1320 C CA . ILE A 1 162 ? 32.847 3.953 -53.570 1.00 55.44 162 ILE A CA 1
ATOM 1321 C C . ILE A 1 162 ? 32.135 5.226 -54.073 1.00 55.44 162 ILE A C 1
ATOM 1323 O O . ILE A 1 162 ? 31.735 6.075 -53.263 1.00 55.44 162 ILE A O 1
ATOM 1327 N N . PRO A 1 163 ? 31.970 5.376 -55.404 1.00 55.50 163 PRO A N 1
ATOM 1328 C CA . PRO A 1 163 ? 31.282 6.502 -56.033 1.00 55.50 163 PRO A CA 1
ATOM 1329 C C . PRO A 1 163 ? 29.866 6.741 -55.481 1.00 55.50 163 PRO A C 1
ATOM 1331 O O . PRO A 1 163 ? 29.183 5.832 -55.006 1.00 55.50 163 PRO A O 1
ATOM 1334 N N . THR A 1 164 ? 29.447 8.007 -55.543 1.00 55.91 164 THR A N 1
ATOM 1335 C CA . THR A 1 164 ? 28.249 8.619 -54.935 1.00 55.91 164 THR A CA 1
ATOM 1336 C C . THR A 1 164 ? 26.955 7.814 -55.107 1.00 55.91 164 THR A C 1
ATOM 1338 O O . THR A 1 164 ? 26.092 7.832 -54.230 1.00 55.91 164 THR A O 1
ATOM 1341 N N . ASP A 1 165 ? 26.856 7.045 -56.182 1.00 57.56 165 ASP A N 1
ATOM 1342 C CA . ASP A 1 165 ? 25.677 6.281 -56.582 1.00 57.56 165 ASP A CA 1
ATOM 1343 C C . ASP A 1 165 ? 25.382 5.111 -55.619 1.00 57.56 165 ASP A C 1
ATOM 1345 O O . ASP A 1 165 ? 24.221 4.773 -55.387 1.00 57.56 165 ASP A O 1
ATOM 1349 N N . GLN A 1 166 ? 26.405 4.538 -54.967 1.00 57.91 166 GLN A N 1
ATOM 1350 C CA . GLN A 1 166 ? 26.216 3.457 -53.982 1.00 57.91 166 GLN A CA 1
ATOM 1351 C C . GLN A 1 166 ? 25.924 3.965 -52.559 1.00 57.91 166 GLN A C 1
ATOM 1353 O O . GLN A 1 166 ? 25.416 3.211 -51.729 1.00 57.91 166 GLN A O 1
ATOM 1358 N N . LYS A 1 167 ? 26.164 5.253 -52.267 1.00 58.41 167 LYS A N 1
ATOM 1359 C CA . LYS A 1 167 ? 25.810 5.862 -50.966 1.00 58.41 167 LYS A CA 1
ATOM 1360 C C . LYS A 1 167 ? 24.295 5.940 -50.777 1.00 58.41 167 LYS A C 1
ATOM 1362 O O . LYS A 1 167 ? 23.798 5.746 -49.672 1.00 58.41 167 LYS A O 1
ATOM 1367 N N . VAL A 1 168 ? 23.562 6.151 -51.872 1.00 60.38 168 VAL A N 1
ATOM 1368 C CA . VAL A 1 168 ? 22.093 6.120 -51.894 1.00 60.38 168 VAL A CA 1
ATOM 1369 C C . VAL A 1 168 ? 21.578 4.718 -51.561 1.00 60.38 168 VAL A C 1
ATOM 1371 O O . VAL A 1 168 ? 20.683 4.575 -50.731 1.00 60.38 168 VAL A O 1
ATOM 1374 N N . LEU A 1 169 ? 22.178 3.681 -52.156 1.00 59.31 169 LEU A N 1
ATOM 1375 C CA . LEU A 1 169 ? 21.805 2.289 -51.898 1.00 59.31 169 LEU A CA 1
ATOM 1376 C C . LEU A 1 169 ? 22.050 1.906 -50.431 1.00 59.31 169 LEU A C 1
ATOM 1378 O O . LEU A 1 169 ? 21.214 1.246 -49.817 1.00 59.31 169 LEU A O 1
ATOM 1382 N N . LEU A 1 170 ? 23.150 2.387 -49.845 1.00 63.06 170 LEU A N 1
ATOM 1383 C CA . LEU A 1 170 ? 23.459 2.167 -48.435 1.00 63.06 170 LEU A CA 1
ATOM 1384 C C . LEU A 1 170 ? 22.447 2.844 -47.496 1.00 63.06 170 LEU A C 1
ATOM 1386 O O . LEU A 1 170 ? 21.983 2.216 -46.546 1.00 63.06 170 LEU A O 1
ATOM 1390 N N . CYS A 1 171 ? 22.053 4.091 -47.777 1.00 63.91 171 CYS A N 1
ATOM 1391 C CA . CYS A 1 171 ? 21.010 4.779 -47.009 1.00 63.91 171 CYS A CA 1
ATOM 1392 C C . CYS A 1 171 ? 19.656 4.059 -47.087 1.00 63.91 171 CYS A C 1
ATOM 1394 O O . CYS A 1 171 ? 18.966 3.951 -46.075 1.00 63.91 171 CYS A O 1
ATOM 1396 N N . LEU A 1 172 ? 19.291 3.526 -48.257 1.00 60.91 172 LEU A N 1
ATOM 1397 C CA . LEU A 1 172 ? 18.059 2.752 -48.422 1.00 60.91 172 LEU A CA 1
ATOM 1398 C C . LEU A 1 172 ? 18.108 1.435 -47.634 1.00 60.91 172 LEU A C 1
ATOM 1400 O O . LEU A 1 172 ? 17.150 1.112 -46.936 1.00 60.91 172 LEU A O 1
ATOM 1404 N N . MET A 1 173 ? 19.232 0.714 -47.671 1.00 66.81 173 MET A N 1
ATOM 1405 C CA . MET A 1 173 ? 19.405 -0.534 -46.914 1.00 66.81 173 MET A CA 1
ATOM 1406 C C . MET A 1 173 ? 19.357 -0.306 -45.397 1.00 66.81 173 MET A C 1
ATOM 1408 O O . MET A 1 173 ? 18.720 -1.077 -44.682 1.00 66.81 173 MET A O 1
ATOM 1412 N N . LEU A 1 174 ? 19.965 0.778 -44.903 1.00 66.38 174 LEU A N 1
ATOM 1413 C CA . LEU A 1 174 ? 19.893 1.157 -43.487 1.00 66.38 174 LEU A CA 1
ATOM 1414 C C . LEU A 1 174 ? 18.473 1.571 -43.069 1.00 66.38 174 LEU A C 1
ATOM 1416 O O . LEU A 1 174 ? 18.036 1.221 -41.973 1.00 66.38 174 LEU A O 1
ATOM 1420 N N . GLY A 1 175 ? 17.728 2.254 -43.947 1.00 66.94 175 GLY A N 1
ATOM 1421 C CA . GLY A 1 175 ? 16.317 2.585 -43.722 1.00 66.94 175 GLY A CA 1
ATOM 1422 C C . GLY A 1 175 ? 15.425 1.345 -43.603 1.00 66.94 175 GLY A C 1
ATOM 1423 O O . GLY A 1 175 ? 14.606 1.268 -42.684 1.00 66.94 175 GLY A O 1
ATOM 1424 N N . VAL A 1 176 ? 15.628 0.351 -44.477 1.00 66.00 176 VAL A N 1
ATOM 1425 C CA . VAL A 1 176 ? 14.909 -0.939 -44.446 1.00 66.00 176 VAL A CA 1
ATOM 1426 C C . VAL A 1 176 ? 15.272 -1.746 -43.197 1.00 66.00 176 VAL A C 1
ATOM 1428 O O . VAL A 1 176 ? 14.395 -2.288 -42.528 1.00 66.00 176 VAL A O 1
ATOM 1431 N N . LEU A 1 177 ? 16.552 -1.784 -42.820 1.00 68.44 177 LEU A N 1
ATOM 1432 C CA . LEU A 1 177 ? 16.986 -2.488 -41.613 1.00 68.44 177 LEU A CA 1
ATOM 1433 C C . LEU A 1 177 ? 16.383 -1.863 -40.343 1.00 68.44 177 LEU A C 1
ATOM 1435 O O . LEU A 1 177 ? 15.912 -2.584 -39.465 1.00 68.44 177 LEU A O 1
ATOM 1439 N N . GLY A 1 178 ? 16.331 -0.528 -40.267 1.00 65.62 178 GLY A N 1
ATOM 1440 C CA . GLY A 1 178 ? 15.701 0.188 -39.155 1.00 65.62 178 GLY A CA 1
ATOM 1441 C C . GLY A 1 178 ? 14.196 -0.074 -39.039 1.00 65.62 178 GLY A C 1
ATOM 1442 O O . GLY A 1 178 ? 13.688 -0.214 -37.928 1.00 65.62 178 GLY A O 1
ATOM 1443 N N . THR A 1 179 ? 13.489 -0.214 -40.165 1.00 62.00 179 THR A N 1
ATOM 1444 C CA . THR A 1 179 ? 12.056 -0.562 -40.163 1.00 62.00 179 THR A CA 1
ATOM 1445 C C . THR A 1 179 ? 11.823 -1.998 -39.702 1.00 62.00 179 THR A C 1
ATOM 1447 O O . THR A 1 179 ? 10.948 -2.222 -38.871 1.00 62.00 179 THR A O 1
ATOM 1450 N N . VAL A 1 180 ? 12.630 -2.961 -40.159 1.00 65.56 180 VAL A N 1
ATOM 1451 C CA . VAL A 1 180 ? 12.520 -4.369 -39.728 1.00 65.56 180 VAL A CA 1
ATOM 1452 C C . VAL A 1 180 ? 12.780 -4.514 -38.224 1.00 65.56 180 VAL A C 1
ATOM 1454 O O . VAL A 1 180 ? 12.027 -5.199 -37.533 1.00 65.56 180 VAL A O 1
ATOM 1457 N N . ILE A 1 181 ? 13.796 -3.823 -37.697 1.00 62.75 181 ILE A N 1
ATOM 1458 C CA . ILE A 1 181 ? 14.091 -3.813 -36.257 1.00 62.75 181 ILE A CA 1
ATOM 1459 C C . ILE A 1 181 ? 12.959 -3.131 -35.473 1.00 62.75 181 ILE A C 1
ATOM 1461 O O . ILE A 1 181 ? 12.534 -3.649 -34.444 1.00 62.75 181 ILE A O 1
ATOM 1465 N N . GLY A 1 182 ? 12.431 -2.006 -35.966 1.00 60.09 182 GLY A N 1
ATOM 1466 C CA . GLY A 1 182 ? 11.321 -1.296 -35.323 1.00 60.09 182 GLY A CA 1
ATOM 1467 C C . GLY A 1 182 ? 10.043 -2.132 -35.225 1.00 60.09 182 GLY A C 1
ATOM 1468 O O . GLY A 1 182 ? 9.398 -2.124 -34.179 1.00 60.09 182 GLY A O 1
ATOM 1469 N N . VAL A 1 183 ? 9.709 -2.889 -36.276 1.00 61.91 183 VAL A N 1
ATOM 1470 C CA . VAL A 1 183 ? 8.540 -3.786 -36.291 1.00 61.91 183 VAL A CA 1
ATOM 1471 C C . VAL A 1 183 ? 8.743 -4.974 -35.345 1.00 61.91 183 VAL A C 1
ATOM 1473 O O . VAL A 1 183 ? 7.864 -5.255 -34.538 1.00 61.91 183 VAL A O 1
ATOM 1476 N N . GLY A 1 184 ? 9.919 -5.612 -35.350 1.00 57.00 184 GLY A N 1
ATOM 1477 C CA . GLY A 1 184 ? 10.198 -6.722 -34.428 1.00 57.00 184 GLY A CA 1
ATOM 1478 C C . GLY A 1 184 ? 10.191 -6.304 -32.950 1.00 57.00 184 GLY A C 1
ATOM 1479 O O . GLY A 1 184 ? 9.717 -7.044 -32.088 1.00 57.00 184 GLY A O 1
ATOM 1480 N N . LEU A 1 185 ? 10.662 -5.090 -32.641 1.00 56.94 185 LEU A N 1
ATOM 1481 C CA . LEU A 1 185 ? 10.598 -4.536 -31.284 1.00 56.94 185 LEU A CA 1
ATOM 1482 C C . LEU A 1 185 ? 9.166 -4.155 -30.872 1.00 56.94 185 LEU A C 1
ATOM 1484 O O . LEU A 1 185 ? 8.842 -4.247 -29.689 1.00 56.94 185 LEU A O 1
ATOM 1488 N N . ALA A 1 186 ? 8.304 -3.769 -31.819 1.00 56.09 186 ALA A N 1
ATOM 1489 C CA . ALA A 1 186 ? 6.895 -3.481 -31.551 1.00 56.09 186 ALA A CA 1
ATOM 1490 C C . ALA A 1 186 ? 6.133 -4.726 -31.088 1.00 56.09 186 ALA A C 1
ATOM 1492 O O . ALA A 1 186 ? 5.426 -4.664 -30.081 1.00 56.09 186 ALA A O 1
ATOM 1493 N N . ASP A 1 187 ? 6.359 -5.853 -31.766 1.00 53.78 187 ASP A N 1
ATOM 1494 C CA . ASP A 1 187 ? 5.736 -7.138 -31.430 1.00 53.78 187 ASP A CA 1
ATOM 1495 C C . ASP A 1 187 ? 6.237 -7.699 -30.090 1.00 53.78 187 ASP A C 1
ATOM 1497 O O . ASP A 1 187 ? 5.505 -8.403 -29.397 1.00 53.78 187 ASP A O 1
ATOM 1501 N N . THR A 1 188 ? 7.471 -7.362 -29.696 1.00 54.59 188 THR A N 1
ATOM 1502 C CA . THR A 1 188 ? 8.098 -7.903 -28.478 1.00 54.59 188 THR A CA 1
ATOM 1503 C C . THR A 1 188 ? 7.806 -7.062 -27.230 1.00 54.59 188 THR A C 1
ATOM 1505 O O . THR A 1 188 ? 7.635 -7.616 -26.147 1.00 54.59 188 THR A O 1
ATOM 1508 N N . PHE A 1 189 ? 7.747 -5.729 -27.348 1.00 55.06 189 PHE A N 1
ATOM 1509 C CA . PHE A 1 189 ? 7.708 -4.832 -26.181 1.00 55.06 189 PHE A CA 1
ATOM 1510 C C . PHE A 1 189 ? 6.398 -4.052 -26.009 1.00 55.06 189 PHE A C 1
ATOM 1512 O O . PHE A 1 189 ? 6.229 -3.412 -24.973 1.00 55.06 189 PHE A O 1
ATOM 1519 N N . GLY A 1 190 ? 5.484 -4.050 -26.991 1.00 50.50 190 GLY A N 1
ATOM 1520 C CA . GLY A 1 190 ? 4.175 -3.375 -26.896 1.00 50.50 190 GLY A CA 1
ATOM 1521 C C . GLY A 1 190 ? 4.227 -1.867 -26.594 1.00 50.50 190 GLY A C 1
ATOM 1522 O O . GLY A 1 190 ? 3.207 -1.255 -26.281 1.00 50.50 190 GLY A O 1
ATOM 1523 N N . ASN A 1 191 ? 5.414 -1.252 -26.648 1.00 53.09 191 ASN A N 1
ATOM 1524 C CA . ASN A 1 191 ? 5.646 0.096 -26.150 1.00 53.09 191 ASN A CA 1
ATOM 1525 C C . ASN A 1 191 ? 5.701 1.095 -27.314 1.00 53.09 191 ASN A C 1
ATOM 1527 O O . ASN A 1 191 ? 6.731 1.284 -27.966 1.00 53.09 191 ASN A O 1
ATOM 1531 N N . ASN A 1 192 ? 4.564 1.748 -27.563 1.00 53.69 192 ASN A N 1
ATOM 1532 C CA . ASN A 1 192 ? 4.314 2.597 -28.734 1.00 53.69 192 ASN A CA 1
ATOM 1533 C C . ASN A 1 192 ? 5.305 3.765 -28.914 1.00 53.69 192 ASN A C 1
ATOM 1535 O O . ASN A 1 192 ? 5.482 4.250 -30.030 1.00 53.69 192 ASN A O 1
ATOM 1539 N N . ILE A 1 193 ? 5.975 4.214 -27.848 1.00 50.88 193 ILE A N 1
ATOM 1540 C CA . ILE A 1 193 ? 6.890 5.367 -27.898 1.00 50.88 193 ILE A CA 1
ATOM 1541 C C . ILE A 1 193 ? 8.223 5.000 -28.570 1.00 50.88 193 ILE A C 1
ATOM 1543 O O . ILE A 1 193 ? 8.712 5.747 -29.418 1.00 50.88 193 ILE A O 1
ATOM 1547 N N . VAL A 1 194 ? 8.792 3.833 -28.246 1.00 53.72 194 VAL A N 1
ATOM 1548 C CA . VAL A 1 194 ? 10.054 3.359 -28.848 1.00 53.72 194 VAL A CA 1
ATOM 1549 C C . VAL A 1 194 ? 9.833 2.990 -30.316 1.00 53.72 194 VAL A C 1
ATOM 1551 O O . VAL A 1 194 ? 10.626 3.360 -31.181 1.00 53.72 194 VAL A O 1
ATOM 1554 N N . VAL A 1 195 ? 8.698 2.352 -30.611 1.00 53.91 195 VAL A N 1
ATOM 1555 C CA . VAL A 1 195 ? 8.273 2.003 -31.974 1.00 53.91 195 VAL A CA 1
ATOM 1556 C C . VAL A 1 195 ? 8.070 3.260 -32.824 1.00 53.91 195 VAL A C 1
ATOM 1558 O O . VAL A 1 195 ? 8.583 3.337 -33.939 1.00 53.91 195 VAL A O 1
ATOM 1561 N N . GLY A 1 196 ? 7.400 4.283 -32.281 1.00 51.81 196 GLY A N 1
ATOM 1562 C CA . GLY A 1 196 ? 7.197 5.562 -32.964 1.00 51.81 196 GLY A CA 1
ATOM 1563 C C . GLY A 1 196 ? 8.506 6.292 -33.279 1.00 51.81 196 GLY A C 1
ATOM 1564 O O . GLY A 1 196 ? 8.662 6.821 -34.379 1.00 51.81 196 GLY A O 1
ATOM 1565 N N . GLY A 1 197 ? 9.477 6.267 -32.359 1.00 55.28 197 GLY A N 1
ATOM 1566 C CA . GLY A 1 197 ? 10.798 6.867 -32.573 1.00 55.28 197 GLY A CA 1
ATOM 1567 C C . GLY A 1 197 ? 11.613 6.167 -33.667 1.00 55.28 197 GLY A C 1
ATOM 1568 O O . GLY A 1 197 ? 12.164 6.829 -34.549 1.00 55.28 197 GLY A O 1
ATOM 1569 N N . VAL A 1 198 ? 11.649 4.830 -33.657 1.00 58.00 198 VAL A N 1
ATOM 1570 C CA . VAL A 1 198 ? 12.405 4.034 -34.642 1.00 58.00 198 VAL A CA 1
ATOM 1571 C C . VAL A 1 198 ? 11.760 4.094 -36.032 1.00 58.00 198 VAL A C 1
ATOM 1573 O O . VAL A 1 198 ? 12.467 4.255 -37.034 1.00 58.00 198 VAL A O 1
ATOM 1576 N N . LEU A 1 199 ? 10.426 4.046 -36.116 1.00 54.62 199 LEU A N 1
ATOM 1577 C CA . LEU A 1 199 ? 9.697 4.207 -37.380 1.00 54.62 199 LEU A CA 1
ATOM 1578 C C . LEU A 1 199 ? 9.816 5.637 -37.932 1.00 54.62 199 LEU A C 1
ATOM 1580 O O . LEU A 1 199 ? 10.037 5.821 -39.128 1.00 54.62 199 LEU A O 1
ATOM 1584 N N . GLY A 1 200 ? 9.753 6.657 -37.071 1.00 55.84 200 GLY A N 1
ATOM 1585 C CA . GLY A 1 200 ? 9.934 8.053 -37.478 1.00 55.84 200 GLY A CA 1
ATOM 1586 C C . GLY A 1 200 ? 11.326 8.322 -38.058 1.00 55.84 200 GLY A C 1
ATOM 1587 O O . GLY A 1 200 ? 11.453 8.934 -39.122 1.00 55.84 200 GLY A O 1
ATOM 1588 N N . ALA A 1 201 ? 12.374 7.806 -37.410 1.00 57.41 201 ALA A N 1
ATOM 1589 C CA . ALA A 1 201 ? 13.748 7.947 -37.888 1.00 57.41 201 ALA A CA 1
ATOM 1590 C C . ALA A 1 201 ? 13.988 7.205 -39.216 1.00 57.41 201 ALA A C 1
ATOM 1592 O O . ALA A 1 201 ? 14.630 7.746 -40.118 1.00 57.41 201 ALA A O 1
ATOM 1593 N N . SER A 1 202 ? 13.441 5.997 -39.378 1.00 57.78 202 SER A N 1
ATOM 1594 C CA . SER A 1 202 ? 13.605 5.204 -40.607 1.00 57.78 202 SER A CA 1
ATOM 1595 C C . SER A 1 202 ? 12.870 5.811 -41.809 1.00 57.78 202 SER A C 1
ATOM 1597 O O . SER A 1 202 ? 13.444 5.872 -42.899 1.00 57.78 202 SER A O 1
ATOM 1599 N N . VAL A 1 203 ? 11.671 6.371 -41.617 1.00 57.00 203 VAL A N 1
ATOM 1600 C CA . VAL A 1 203 ? 10.975 7.148 -42.661 1.00 57.00 203 VAL A CA 1
ATOM 1601 C C . VAL A 1 203 ? 11.770 8.403 -43.037 1.00 57.00 203 VAL A C 1
ATOM 1603 O O . VAL A 1 203 ? 11.934 8.692 -44.224 1.00 57.00 203 VAL A O 1
ATOM 1606 N N . GLY A 1 204 ? 12.338 9.112 -42.055 1.00 53.97 204 GLY A N 1
ATOM 1607 C CA . GLY A 1 204 ? 13.191 10.279 -42.305 1.00 53.97 204 GLY A CA 1
ATOM 1608 C C . GLY A 1 204 ? 14.418 9.955 -43.167 1.00 53.97 204 GLY A C 1
ATOM 1609 O O . GLY A 1 204 ? 14.726 10.688 -44.109 1.00 53.97 204 GLY A O 1
ATOM 1610 N N . VAL A 1 205 ? 15.076 8.820 -42.908 1.00 62.81 205 VAL A N 1
ATOM 1611 C CA . VAL A 1 205 ? 16.233 8.352 -43.693 1.00 62.81 205 VAL A CA 1
ATOM 1612 C C . VAL A 1 205 ? 15.836 7.966 -45.124 1.00 62.81 205 VAL A C 1
ATOM 1614 O O . VAL A 1 205 ? 16.564 8.293 -46.064 1.00 62.81 205 VAL A O 1
ATOM 1617 N N . LEU A 1 206 ? 14.670 7.343 -45.327 1.00 57.47 206 LEU A N 1
ATOM 1618 C CA . LEU A 1 206 ? 14.163 7.008 -46.666 1.00 57.47 206 LEU A CA 1
ATOM 1619 C C . LEU A 1 206 ? 13.804 8.261 -47.483 1.00 57.47 206 LEU A C 1
ATOM 1621 O O . LEU A 1 206 ? 14.125 8.339 -48.674 1.00 57.47 206 LEU A O 1
ATOM 1625 N N . ILE A 1 207 ? 13.197 9.271 -46.853 1.00 61.72 207 ILE A N 1
ATOM 1626 C CA . ILE A 1 207 ? 12.881 10.555 -47.501 1.00 61.72 207 ILE A CA 1
ATOM 1627 C C . ILE A 1 207 ? 14.169 11.297 -47.880 1.00 61.72 207 ILE A C 1
ATOM 1629 O O . ILE A 1 207 ? 14.307 11.771 -49.007 1.00 61.72 207 ILE A O 1
ATOM 1633 N N . ALA A 1 208 ? 15.155 11.347 -46.981 1.00 58.00 208 ALA A N 1
ATOM 1634 C CA . ALA A 1 208 ? 16.443 11.969 -47.275 1.00 58.00 208 ALA A CA 1
ATOM 1635 C C . ALA A 1 208 ? 17.187 11.242 -48.412 1.00 58.00 208 ALA A C 1
ATOM 1637 O O . ALA A 1 208 ? 17.714 11.887 -49.321 1.00 58.00 208 ALA A O 1
ATOM 1638 N N . GLY A 1 209 ? 17.183 9.904 -48.410 1.00 60.44 209 GLY A N 1
ATOM 1639 C CA . GLY A 1 209 ? 17.804 9.092 -49.460 1.00 60.44 209 GLY A CA 1
ATOM 1640 C C . GLY A 1 209 ? 17.157 9.286 -50.835 1.00 60.44 209 GLY A C 1
ATOM 1641 O O . GLY A 1 209 ? 17.859 9.466 -51.831 1.00 60.44 209 GLY A O 1
ATOM 1642 N N . THR A 1 210 ? 15.824 9.319 -50.897 1.00 64.19 210 THR A N 1
ATOM 1643 C CA . THR A 1 210 ? 15.082 9.560 -52.150 1.00 64.19 210 THR A CA 1
ATOM 1644 C C . THR A 1 210 ? 15.254 10.990 -52.667 1.00 64.19 210 THR A C 1
ATOM 1646 O O . THR A 1 210 ? 15.404 11.188 -53.875 1.00 64.19 210 THR A O 1
ATOM 1649 N N . PHE A 1 211 ? 15.327 11.982 -51.776 1.00 58.16 211 PHE A N 1
ATOM 1650 C CA . PHE A 1 211 ? 15.600 13.373 -52.142 1.00 58.16 211 PHE A CA 1
ATOM 1651 C C . PHE A 1 211 ? 17.018 13.564 -52.701 1.00 58.16 211 PHE A C 1
ATOM 1653 O O . PHE A 1 211 ? 17.200 14.209 -53.736 1.00 58.16 211 PHE A O 1
ATOM 1660 N N . LEU A 1 212 ? 18.025 12.947 -52.074 1.00 60.78 212 LEU A N 1
ATOM 1661 C CA . LEU A 1 212 ? 19.407 12.973 -52.565 1.00 60.78 212 LEU A CA 1
ATOM 1662 C C . LEU A 1 212 ? 19.553 12.264 -53.920 1.00 60.78 212 LEU A C 1
ATOM 1664 O O . LEU A 1 212 ? 20.260 12.762 -54.798 1.00 60.78 212 LEU A O 1
ATOM 1668 N N . TRP A 1 213 ? 18.846 11.149 -54.127 1.00 68.69 213 TRP A N 1
ATOM 1669 C CA . TRP A 1 213 ? 18.789 10.474 -55.427 1.00 68.69 213 TRP A CA 1
ATOM 1670 C C . TRP A 1 213 ? 18.162 11.357 -56.514 1.00 68.69 213 TRP A C 1
ATOM 1672 O O . TRP A 1 213 ? 18.696 11.467 -57.620 1.00 68.69 213 TRP A O 1
ATOM 1682 N N . TRP A 1 214 ? 17.059 12.039 -56.194 1.00 69.81 214 TRP A N 1
ATOM 1683 C CA . TRP A 1 214 ? 16.405 12.965 -57.116 1.00 69.81 214 TRP A CA 1
ATOM 1684 C C . TRP A 1 214 ? 17.318 14.139 -57.505 1.00 69.81 214 TRP A C 1
ATOM 1686 O O . TRP A 1 214 ? 17.433 14.459 -58.691 1.00 69.81 214 TRP A O 1
ATOM 1696 N N . LEU A 1 215 ? 18.026 14.733 -56.537 1.00 58.25 215 LEU A N 1
ATOM 1697 C CA . LEU A 1 215 ? 19.010 15.793 -56.794 1.00 58.25 215 LEU A CA 1
ATOM 1698 C C . LEU A 1 215 ? 20.171 15.310 -57.671 1.00 58.25 215 LEU A C 1
ATOM 1700 O O . LEU A 1 215 ? 20.568 16.011 -58.603 1.00 58.25 215 LEU A O 1
ATOM 1704 N N . SER A 1 216 ? 20.680 14.101 -57.419 1.00 61.78 216 SER A N 1
ATOM 1705 C CA . SER A 1 216 ? 21.723 13.481 -58.244 1.00 61.78 216 SER A CA 1
ATOM 1706 C C . SER A 1 216 ? 21.266 13.334 -59.700 1.00 61.78 216 SER A C 1
ATOM 1708 O O . SER A 1 216 ? 21.948 13.805 -60.612 1.00 61.78 216 SER A O 1
ATOM 1710 N N . LYS A 1 217 ? 20.054 12.810 -59.928 1.00 62.75 217 LYS A N 1
ATOM 1711 C CA . LYS A 1 217 ? 19.499 12.629 -61.278 1.00 62.75 217 LYS A CA 1
ATOM 1712 C C . LYS A 1 217 ? 19.263 13.959 -62.005 1.00 62.75 217 LYS A C 1
ATOM 1714 O O . LYS A 1 217 ? 19.470 14.041 -63.216 1.00 62.75 217 LYS A O 1
ATOM 1719 N N . LYS A 1 218 ? 18.862 15.010 -61.279 1.00 59.72 218 LYS A N 1
ATOM 1720 C CA . LYS A 1 218 ? 18.655 16.356 -61.838 1.00 59.72 218 LYS A CA 1
ATOM 1721 C C . LYS A 1 218 ? 19.972 16.997 -62.293 1.00 59.72 218 LYS A C 1
ATOM 1723 O O . LYS A 1 218 ? 20.017 17.579 -63.375 1.00 59.72 218 LYS A O 1
ATOM 1728 N N . ASN A 1 219 ? 21.050 16.820 -61.529 1.00 51.66 219 ASN A N 1
ATOM 1729 C CA . ASN A 1 219 ? 22.379 17.301 -61.921 1.00 51.66 219 ASN A CA 1
ATOM 1730 C C . ASN A 1 219 ? 22.952 16.529 -63.122 1.00 51.66 219 ASN A C 1
ATOM 1732 O O . ASN A 1 219 ? 23.558 17.143 -63.996 1.00 51.66 219 ASN A O 1
ATOM 1736 N N . SER A 1 220 ? 22.698 15.220 -63.233 1.00 52.28 220 SER A N 1
ATOM 1737 C CA . SER A 1 220 ? 23.083 14.423 -64.413 1.00 52.28 220 SER A CA 1
ATOM 1738 C C . SER A 1 220 ? 22.279 14.756 -65.682 1.00 52.28 220 SER A C 1
ATOM 1740 O O . SER A 1 220 ? 22.749 14.511 -66.791 1.00 52.28 220 SER A O 1
ATOM 1742 N N . ALA A 1 221 ? 21.067 15.305 -65.550 1.00 50.59 221 ALA A N 1
ATOM 1743 C CA . ALA A 1 221 ? 20.275 15.773 -66.690 1.00 50.59 221 ALA A CA 1
ATOM 1744 C C . ALA A 1 221 ? 20.759 17.142 -67.210 1.00 50.59 221 ALA A C 1
ATOM 1746 O O . ALA A 1 221 ? 20.789 17.360 -68.420 1.00 50.59 221 ALA A O 1
ATOM 1747 N N . SER A 1 222 ? 21.200 18.034 -66.314 1.00 47.38 222 SER A N 1
ATOM 1748 C CA . SER A 1 222 ? 21.737 19.356 -66.679 1.00 47.38 222 SER A CA 1
ATOM 1749 C C . SER A 1 222 ? 23.049 19.266 -67.462 1.00 47.38 222 SER A C 1
ATOM 1751 O O . SER A 1 222 ? 23.254 20.024 -68.403 1.00 47.38 222 SER A O 1
ATOM 1753 N N . THR A 1 223 ? 23.925 18.317 -67.122 1.00 46.25 223 THR A N 1
ATOM 1754 C CA . THR A 1 223 ? 25.224 18.150 -67.798 1.00 46.25 223 THR A CA 1
ATOM 1755 C C . THR A 1 223 ? 25.118 17.542 -69.198 1.00 46.25 223 THR A C 1
ATOM 1757 O O . THR A 1 223 ? 26.049 17.678 -69.991 1.00 46.25 223 THR A O 1
ATOM 1760 N N . ASN A 1 224 ? 23.992 16.900 -69.530 1.00 47.12 224 ASN A N 1
ATOM 1761 C CA . ASN A 1 224 ? 23.733 16.395 -70.880 1.00 47.12 224 ASN A CA 1
ATOM 1762 C C . ASN A 1 224 ? 23.141 17.465 -71.814 1.00 47.12 224 ASN A C 1
ATOM 1764 O O . ASN A 1 224 ? 23.422 17.415 -73.008 1.00 47.12 224 ASN A O 1
ATOM 1768 N N . LEU A 1 225 ? 22.402 18.458 -71.295 1.00 46.69 225 LEU A N 1
ATOM 1769 C CA . LEU A 1 225 ? 21.873 19.563 -72.113 1.00 46.69 225 LEU A CA 1
ATOM 1770 C C . LEU A 1 225 ? 22.966 20.535 -72.594 1.00 46.69 225 LEU A C 1
ATOM 1772 O O . LEU A 1 225 ? 22.896 21.026 -73.725 1.00 46.69 225 LEU A O 1
ATOM 1776 N N . ASP A 1 226 ? 23.999 20.769 -71.780 1.00 42.75 226 ASP A N 1
ATOM 1777 C CA . ASP A 1 226 ? 25.123 21.636 -72.164 1.00 42.75 226 ASP A CA 1
ATOM 1778 C C . ASP A 1 226 ? 25.983 21.020 -73.278 1.00 42.75 226 ASP A C 1
ATOM 1780 O O . ASP A 1 226 ? 26.481 21.737 -74.144 1.00 42.75 226 ASP A O 1
ATOM 1784 N N . LYS A 1 227 ? 26.107 19.687 -73.337 1.00 46.94 227 LYS A N 1
ATOM 1785 C CA . LYS A 1 227 ? 26.871 19.023 -74.408 1.00 46.94 227 LYS A CA 1
ATOM 1786 C C . LYS A 1 227 ? 26.179 19.099 -75.769 1.00 46.94 227 LYS A C 1
ATOM 1788 O O . LYS A 1 227 ? 26.842 19.376 -76.763 1.00 46.94 227 LYS A O 1
ATOM 17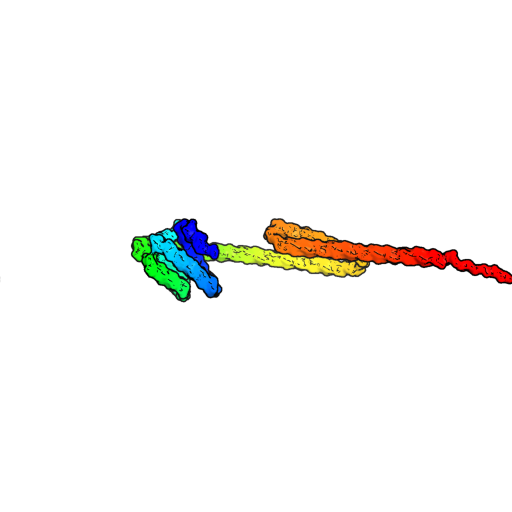93 N N . THR A 1 228 ? 24.856 18.945 -75.821 1.00 49.66 228 THR A N 1
ATOM 1794 C CA . THR A 1 228 ? 24.096 19.060 -77.081 1.00 49.66 228 THR A CA 1
ATOM 1795 C C . THR A 1 228 ? 24.041 20.485 -77.636 1.00 49.66 228 THR A C 1
ATOM 1797 O O . THR A 1 228 ? 23.920 20.659 -78.845 1.00 49.66 228 THR A O 1
ATOM 1800 N N . THR A 1 229 ? 24.175 21.508 -76.786 1.00 45.62 229 THR A N 1
ATOM 1801 C CA . THR A 1 229 ? 24.171 22.915 -77.230 1.00 45.62 229 THR A CA 1
ATOM 1802 C C . THR A 1 229 ? 25.535 23.344 -77.792 1.00 45.62 229 THR A C 1
ATOM 1804 O O . THR A 1 229 ? 25.599 24.168 -78.701 1.00 45.62 229 THR A O 1
ATOM 1807 N N . ILE A 1 230 ? 26.634 22.740 -77.323 1.00 48.38 230 ILE A N 1
ATOM 1808 C CA . ILE A 1 230 ? 27.993 23.030 -77.814 1.00 48.38 230 ILE A CA 1
ATOM 1809 C C . ILE A 1 230 ? 28.269 22.343 -79.168 1.00 48.38 230 ILE A C 1
ATOM 1811 O O . ILE A 1 230 ? 28.937 22.924 -80.027 1.00 48.38 230 ILE A O 1
ATOM 1815 N N . GLU A 1 231 ? 27.697 21.164 -79.431 1.00 46.03 231 GLU A N 1
ATOM 1816 C CA . GLU A 1 231 ? 27.881 20.480 -80.725 1.00 46.03 231 GLU A CA 1
ATOM 1817 C C . GLU A 1 231 ? 27.129 21.153 -81.888 1.00 46.03 231 GLU A C 1
ATOM 1819 O O . GLU A 1 231 ? 27.598 21.095 -83.023 1.00 46.03 231 GLU A O 1
ATOM 1824 N N . GLN A 1 232 ? 26.038 21.886 -81.633 1.00 48.41 232 GLN A N 1
ATOM 1825 C CA . GLN A 1 232 ? 25.334 22.630 -82.690 1.00 48.41 232 GLN A CA 1
ATOM 1826 C C . GLN A 1 232 ? 26.013 23.949 -83.087 1.00 48.41 232 GLN A C 1
ATOM 1828 O O . GLN A 1 232 ? 25.739 24.465 -84.169 1.00 48.41 232 GLN A O 1
ATOM 1833 N N . HIS A 1 233 ? 26.931 24.484 -82.275 1.00 47.06 233 HIS A N 1
ATOM 1834 C CA . HIS A 1 233 ? 27.600 25.752 -82.591 1.00 47.06 233 HIS A CA 1
ATOM 1835 C C . HIS A 1 233 ? 28.919 25.592 -83.371 1.00 47.06 233 HIS A C 1
ATOM 1837 O O . HIS A 1 233 ? 29.449 26.581 -83.874 1.00 47.06 233 HIS A O 1
ATOM 1843 N N . THR A 1 234 ? 29.426 24.361 -83.525 1.00 48.72 234 THR A N 1
ATOM 1844 C CA . THR A 1 234 ? 30.742 24.086 -84.144 1.00 48.72 234 THR A CA 1
ATOM 1845 C C . THR A 1 234 ? 30.658 23.599 -85.605 1.00 48.72 234 THR A C 1
ATOM 1847 O O . THR A 1 234 ? 31.676 23.264 -86.200 1.00 48.72 234 THR A O 1
ATOM 1850 N N . GLN A 1 235 ? 29.466 23.575 -86.218 1.00 47.94 235 GLN A N 1
ATOM 1851 C CA . GLN A 1 235 ? 29.257 23.101 -87.602 1.00 47.94 235 GLN A CA 1
ATOM 1852 C C . GLN A 1 235 ? 28.993 24.213 -88.639 1.00 47.94 235 GLN A C 1
ATOM 1854 O O . GLN A 1 235 ? 28.662 23.914 -89.781 1.00 47.94 235 GLN A O 1
ATOM 1859 N N . GLY A 1 236 ? 29.151 25.491 -88.275 1.00 50.97 236 GLY A N 1
ATOM 1860 C CA . GLY A 1 236 ? 28.753 26.628 -89.115 1.00 50.97 236 GLY A CA 1
ATOM 1861 C C . GLY A 1 236 ? 29.818 27.707 -89.300 1.00 50.97 236 GLY A C 1
ATOM 1862 O O . GLY A 1 236 ? 29.506 28.877 -89.111 1.00 50.97 236 GLY A O 1
ATOM 1863 N N . THR A 1 237 ? 31.053 27.351 -89.661 1.00 48.81 237 THR A N 1
ATOM 1864 C CA . THR A 1 237 ? 32.030 28.346 -90.145 1.00 48.81 237 THR A CA 1
ATOM 1865 C C . THR A 1 237 ? 33.011 27.715 -91.139 1.00 48.81 237 THR A C 1
ATOM 1867 O O . THR A 1 237 ? 34.140 27.371 -90.801 1.00 48.81 237 THR A O 1
ATOM 1870 N N . GLU A 1 238 ? 32.574 27.543 -92.389 1.00 50.38 238 GLU A N 1
ATOM 1871 C CA . GLU A 1 238 ? 33.479 27.340 -93.529 1.00 50.38 238 GLU A CA 1
ATOM 1872 C C . GLU A 1 238 ? 34.109 28.685 -93.944 1.00 50.38 238 GLU A C 1
ATOM 1874 O O . GLU A 1 238 ? 33.384 29.673 -94.092 1.00 50.38 238 GLU A O 1
ATOM 1879 N N . PRO A 1 239 ? 35.432 28.760 -94.176 1.00 47.16 239 PRO A N 1
ATOM 1880 C CA . PRO A 1 239 ? 36.055 29.925 -94.785 1.00 47.16 239 PRO A CA 1
ATOM 1881 C C . PRO A 1 239 ? 36.012 29.811 -96.316 1.00 47.16 239 PRO A C 1
ATOM 1883 O O . PRO A 1 239 ? 36.674 28.963 -96.913 1.00 47.16 239 PRO A O 1
ATOM 1886 N N . THR A 1 240 ? 35.281 30.709 -96.977 1.00 44.66 240 THR A N 1
ATOM 1887 C CA . THR A 1 240 ? 35.425 30.935 -98.420 1.00 44.66 240 THR A CA 1
ATOM 1888 C C . THR A 1 240 ? 36.761 31.622 -98.702 1.00 44.66 240 THR A C 1
ATOM 1890 O O . THR A 1 240 ? 36.920 32.816 -98.443 1.00 44.66 240 THR A O 1
ATOM 1893 N N . LEU A 1 241 ? 37.715 30.862 -99.247 1.00 48.53 241 LEU A N 1
ATOM 1894 C CA . LEU A 1 241 ? 38.830 31.388 -100.035 1.00 48.53 241 LEU A CA 1
ATOM 1895 C C . LEU A 1 241 ? 38.284 31.913 -101.374 1.00 48.53 241 LEU A C 1
ATOM 1897 O O . LEU A 1 241 ? 37.630 31.167 -102.102 1.00 48.53 241 LEU A O 1
ATOM 1901 N N . SER A 1 242 ? 38.625 33.146 -101.743 1.00 50.53 242 SER A N 1
ATOM 1902 C CA . SER A 1 242 ? 38.609 33.599 -103.137 1.00 50.53 242 SER A CA 1
ATOM 1903 C C . SER A 1 242 ? 39.988 34.138 -103.508 1.00 50.53 242 SER A C 1
ATOM 1905 O O . SER A 1 242 ? 40.597 34.861 -102.719 1.00 50.53 242 SER A O 1
ATOM 1907 N N . ALA A 1 243 ? 40.440 33.699 -104.682 1.00 54.50 243 ALA A N 1
ATOM 1908 C CA . ALA A 1 243 ? 41.730 33.944 -105.321 1.00 54.50 243 ALA A CA 1
ATOM 1909 C C . ALA A 1 243 ? 41.991 35.411 -105.693 1.00 54.50 243 ALA A C 1
ATOM 1911 O O . ALA A 1 243 ? 41.006 36.168 -105.846 1.00 54.50 243 ALA A O 1
#

pLDDT: mean 70.82, std 16.29, range [42.75, 95.94]

Foldseek 3Di:
DPPVVVVPDDPLRLLVLLLVLLVCLLPDPDPVSNVVSLVSNLVSLVVCLVPQAPWHDPDPQDTWGSLVSLVCSQCPPNDGVVRVSSVVSNVSSVVSPHDTCVRVVHDDPPVVPVVVVVVVVVVVVVVVVVVVVVVVVVVVVVVVVVVVVVVVVVVVVVVVVDDPVVVLVVLLVVLVVLLVVLVVCCVVPVDVVSSVVSNVVSVVSNVVSVVVVVVVVVVVVVVVVVVVVVVVVPPPDDDDDDD

Radius of gyration: 37.35 Å; chains: 1; bounding box: 62×51×130 Å